Protein 3H74 (pdb70)

Structure (mmCIF, N/CA/C/O backbone):
data_3H74
#
_entry.id   3H74
#
_cell.length_a   64.005
_cell.length_b   69.649
_cell.length_c   132.150
_cell.angle_alpha   90.00
_cell.angle_beta   90.00
_cell.angle_gamma   90.00
#
_symmetry.space_group_name_H-M   'C 2 2 21'
#
loop_
_entity.id
_entity.type
_entity.pdbx_description
1 polymer 'Pyridoxal kinase'
2 non-polymer 'SULFATE ION'
3 non-polymer GLYCEROL
4 water water
#
loop_
_atom_site.group_PDB
_atom_site.id
_atom_site.type_symbol
_atom_site.label_atom_id
_atom_site.label_alt_id
_atom_site.label_comp_id
_atom_site.label_asym_id
_atom_site.label_entity_id
_atom_site.label_seq_id
_atom_site.pdbx_PDB_ins_code
_atom_site.Cartn_x
_atom_site.Cartn_y
_atom_site.Cartn_z
_atom_site.occupancy
_atom_site.B_iso_or_equiv
_atom_site.auth_seq_id
_atom_site.auth_comp_id
_atom_site.auth_asym_id
_atom_site.auth_atom_id
_atom_site.pdbx_PDB_model_num
ATOM 1 N N . SER A 1 2 ? 44.642 18.325 27.896 1.00 15.06 0 SER A N 1
ATOM 2 C CA . SER A 1 2 ? 43.690 18.708 26.811 1.00 14.83 0 SER A CA 1
ATOM 3 C C . SER A 1 2 ? 44.246 18.283 25.454 1.00 15.18 0 SER A C 1
ATOM 4 O O . SER A 1 2 ? 45.467 18.233 25.265 1.00 15.76 0 SER A O 1
ATOM 7 N N . LEU A 1 3 ? 43.353 17.973 24.516 1.00 14.48 1 LEU A N 1
ATOM 8 C CA . LEU A 1 3 ? 43.758 17.519 23.182 1.00 14.36 1 LEU A CA 1
ATOM 9 C C . LEU A 1 3 ? 43.863 18.664 22.178 1.00 13.73 1 LEU A C 1
ATOM 10 O O . LEU A 1 3 ? 44.520 18.552 21.140 1.00 14.30 1 LEU A O 1
ATOM 15 N N . SER A 1 4 ? 43.215 19.774 22.504 1.00 12.51 2 SER A N 1
ATOM 16 C CA . SER A 1 4 ? 43.247 20.977 21.694 1.00 11.45 2 SER A CA 1
ATOM 17 C C . SER A 1 4 ? 42.584 22.092 22.480 1.00 10.51 2 SER A C 1
ATOM 18 O O . SER A 1 4 ? 41.925 21.847 23.500 1.00 9.34 2 SER A O 1
ATOM 21 N N . THR A 1 5 ? 42.749 23.305 21.975 1.00 10.25 3 THR A N 1
ATOM 22 C CA . THR A 1 5 ? 42.198 24.492 22.587 1.00 10.65 3 THR A CA 1
ATOM 23 C C . THR A 1 5 ? 41.044 25.001 21.738 1.00 10.79 3 THR A C 1
ATOM 24 O O . THR A 1 5 ? 41.193 25.237 20.532 1.00 11.17 3 THR A O 1
ATOM 36 N N . LEU A 1 7 ? 38.179 28.073 21.547 1.00 8.18 5 LEU A N 1
ATOM 37 C CA . LEU A 1 7 ? 37.574 29.316 21.972 1.00 7.83 5 LEU A CA 1
ATOM 38 C C . LEU A 1 7 ? 36.062 29.158 21.895 1.00 6.92 5 LEU A C 1
ATOM 39 O O . LEU A 1 7 ? 35.528 28.723 20.872 1.00 7.06 5 LEU A O 1
ATOM 44 N N . VAL A 1 8 ? 35.377 29.510 22.975 1.00 6.14 6 VAL A N 1
ATOM 45 C CA . VAL A 1 8 ? 33.913 29.566 22.969 1.00 5.71 6 VAL A CA 1
ATOM 46 C C . VAL A 1 8 ? 33.516 30.969 23.374 1.00 5.30 6 VAL A C 1
ATOM 47 O O . VAL A 1 8 ? 33.780 31.371 24.518 1.00 5.62 6 VAL A O 1
ATOM 51 N N . ALA A 1 9 ? 32.908 31.712 22.449 1.00 5.22 7 ALA A N 1
ATOM 52 C CA . ALA A 1 9 ? 32.486 33.079 22.726 1.00 5.33 7 ALA A CA 1
ATOM 53 C C . ALA A 1 9 ? 30.972 33.150 22.633 1.00 5.20 7 ALA A C 1
ATOM 54 O O . ALA A 1 9 ? 30.404 32.983 21.548 1.00 5.42 7 ALA A O 1
ATOM 56 N N . GLU A 1 10 ? 30.330 33.356 23.784 1.00 5.03 8 GLU A N 1
ATOM 57 C CA . GLU A 1 10 ? 28.882 33.512 23.866 1.00 5.24 8 GLU A CA 1
ATOM 58 C C . GLU A 1 10 ? 28.546 34.103 25.218 1.00 4.97 8 GLU A C 1
ATOM 59 O O . GLU A 1 10 ? 29.435 34.380 26.014 1.00 4.95 8 GLU A O 1
ATOM 65 N N . ASP A 1 11 ? 27.264 34.310 25.483 1.00 5.08 9 ASP A N 1
ATOM 66 C CA . ASP A 1 11 ? 26.877 34.942 26.739 1.00 5.98 9 ASP A CA 1
ATOM 67 C C . ASP A 1 11 ? 27.120 34.025 27.927 1.00 5.84 9 ASP A C 1
ATOM 68 O O . ASP A 1 11 ? 27.080 32.796 27.795 1.00 6.02 9 ASP A O 1
ATOM 73 N N . LEU A 1 12 ? 27.374 34.630 29.079 1.00 5.44 10 LEU A N 1
ATOM 74 C CA . LEU A 1 12 ? 27.394 33.922 30.350 1.00 5.40 10 LEU A CA 1
ATOM 75 C C . LEU A 1 12 ? 26.336 34.546 31.245 1.00 4.90 10 LEU A C 1
ATOM 76 O O . LEU A 1 12 ? 26.432 35.726 31.602 1.00 5.17 10 LEU A O 1
ATOM 81 N N . SER A 1 13 ? 25.332 33.750 31.611 1.00 5.25 11 SER A N 1
ATOM 82 C CA . SER A 1 13 ? 24.417 34.136 32.681 1.00 6.00 11 SER A CA 1
ATOM 83 C C . SER A 1 13 ? 24.743 33.319 33.916 1.00 5.63 11 SER A C 1
ATOM 84 O O . SER A 1 13 ? 24.873 32.085 33.853 1.00 6.30 11 SER A O 1
ATOM 87 N N . ALA A 1 14 ? 24.892 33.985 35.051 1.00 5.54 12 ALA A N 1
ATOM 88 C CA . ALA A 1 14 ? 25.307 33.295 36.257 1.00 5.44 12 ALA A CA 1
ATOM 89 C C . ALA A 1 14 ? 24.301 32.212 36.628 1.00 5.39 12 ALA A C 1
ATOM 90 O O . ALA A 1 14 ? 24.672 31.066 36.894 1.00 5.30 12 ALA A O 1
ATOM 92 N N . VAL A 1 15 ? 23.032 32.599 36.635 1.00 5.35 13 VAL A N 1
ATOM 93 C CA . VAL A 1 15 ? 21.923 31.685 36.865 1.00 5.45 13 VAL A CA 1
ATOM 94 C C . VAL A 1 15 ? 21.236 31.368 35.545 1.00 5.57 13 VAL A C 1
ATOM 95 O O . VAL A 1 15 ? 20.955 32.257 34.737 1.00 5.96 13 VAL A O 1
ATOM 99 N N . GLY A 1 16 ? 20.962 30.088 35.324 1.00 6.38 14 GLY A N 1
ATOM 100 C CA . GLY A 1 16 ? 20.101 29.698 34.226 1.00 7.31 14 GLY A CA 1
ATOM 101 C C . GLY A 1 16 ? 20.486 28.429 33.500 1.00 7.46 14 GLY A C 1
ATOM 102 O O . GLY A 1 16 ? 19.652 27.866 32.797 1.00 7.42 14 GLY A O 1
ATOM 103 N N . GLY A 1 17 ? 21.740 28.006 33.640 1.00 7.37 15 GLY A N 1
ATOM 104 C CA . GLY A 1 17 ? 22.224 26.769 33.004 1.00 8.09 15 GLY A CA 1
ATOM 105 C C . GLY A 1 17 ? 22.118 26.689 31.489 1.00 8.33 15 GLY A C 1
ATOM 106 O O . GLY A 1 17 ? 21.716 25.663 30.927 1.00 9.51 15 GLY A O 1
ATOM 107 N N . ILE A 1 18 ? 22.462 27.773 30.817 1.00 7.50 16 ILE A N 1
ATOM 108 C CA . ILE A 1 18 ? 22.494 27.786 29.360 1.00 7.80 16 ILE A CA 1
ATOM 109 C C . ILE A 1 18 ? 23.854 28.301 28.889 1.00 6.60 16 ILE A C 1
ATOM 110 O O . ILE A 1 18 ? 24.762 28.493 29.698 1.00 6.02 16 ILE A O 1
ATOM 115 N N . SER A 1 19 ? 23.985 28.466 27.579 1.00 6.10 17 SER A N 1
ATOM 116 C CA . SER A 1 19 ? 25.128 29.142 26.949 1.00 6.00 17 SER A CA 1
ATOM 117 C C . SER A 1 19 ? 26.484 28.734 27.550 1.00 5.75 17 SER A C 1
ATOM 118 O O . SER A 1 19 ? 26.788 27.544 27.620 1.00 5.19 17 SER A O 1
ATOM 121 N N . LEU A 1 20 ? 27.305 29.687 27.990 1.00 5.98 18 LEU A N 1
ATOM 122 C CA . LEU A 1 20 ? 28.656 29.352 28.416 1.00 6.86 18 LEU A CA 1
ATOM 123 C C . LEU A 1 20 ? 28.682 28.413 29.613 1.00 6.65 18 LEU A C 1
ATOM 124 O O . LEU A 1 20 ? 29.560 27.559 29.723 1.00 6.77 18 LEU A O 1
ATOM 129 N N . SER A 1 21 ? 27.705 28.557 30.515 1.00 6.77 19 SER A N 1
ATOM 130 C CA . SER A 1 21 ? 27.624 27.677 31.687 1.00 7.90 19 SER A CA 1
ATOM 131 C C . SER A 1 21 ? 27.410 26.207 31.319 1.00 7.72 19 SER A C 1
ATOM 132 O O . SER A 1 21 ? 27.772 25.316 32.092 1.00 8.37 19 SER A O 1
ATOM 135 N N A SER A 1 22 ? 26.812 25.945 30.163 0.50 7.47 20 SER A N 1
ATOM 136 N N B SER A 1 22 ? 26.806 25.975 30.154 0.50 7.42 20 SER A N 1
ATOM 137 C CA A SER A 1 22 ? 26.660 24.564 29.715 0.50 7.79 20 SER A CA 1
ATOM 138 C CA B SER A 1 22 ? 26.587 24.631 29.623 0.50 7.70 20 SER A CA 1
ATOM 139 C C A SER A 1 22 ? 27.746 24.155 28.721 0.50 7.54 20 SER A C 1
ATOM 140 C C B SER A 1 22 ? 27.743 24.186 28.748 0.50 7.45 20 SER A C 1
ATOM 141 O O A SER A 1 22 ? 28.166 23.000 28.711 0.50 7.61 20 SER A O 1
ATOM 142 O O B SER A 1 22 ? 28.192 23.043 28.832 0.50 7.52 20 SER A O 1
ATOM 147 N N . ALA A 1 23 ? 28.227 25.095 27.905 1.00 7.03 21 ALA A N 1
ATOM 148 C CA . ALA A 1 23 ? 29.304 24.783 26.973 1.00 7.20 21 ALA A CA 1
ATOM 149 C C . ALA A 1 23 ? 30.596 24.412 27.698 1.00 7.40 21 ALA A C 1
ATOM 150 O O . ALA A 1 23 ? 31.312 23.511 27.258 1.00 7.61 21 ALA A O 1
ATOM 152 N N . LEU A 1 24 ? 30.899 25.095 28.800 1.00 7.36 22 LEU A N 1
ATOM 153 C CA . LEU A 1 24 ? 32.125 24.815 29.542 1.00 8.16 22 LEU A CA 1
ATOM 154 C C . LEU A 1 24 ? 32.213 23.366 30.021 1.00 7.60 22 LEU A C 1
ATOM 155 O O . LEU A 1 24 ? 33.198 22.683 29.723 1.00 7.68 22 LEU A O 1
ATOM 160 N N . PRO A 1 25 ? 31.216 22.890 30.790 1.00 7.43 23 PRO A N 1
ATOM 161 C CA . PRO A 1 25 ? 31.254 21.484 31.199 1.00 7.31 23 PRO A CA 1
ATOM 162 C C . PRO A 1 25 ? 31.303 20.501 30.022 1.00 6.63 23 PRO A C 1
ATOM 163 O O . PRO A 1 25 ? 32.090 19.553 30.047 1.00 6.69 23 PRO A O 1
ATOM 167 N N . VAL A 1 26 ? 30.492 20.726 28.994 1.00 5.93 24 VAL A N 1
ATOM 168 C CA . VAL A 1 26 ? 30.427 19.805 27.873 1.00 6.62 24 VAL A CA 1
ATOM 169 C C . VAL A 1 26 ? 31.771 19.701 27.144 1.00 5.85 24 VAL A C 1
ATOM 170 O O . VAL A 1 26 ? 32.287 18.604 26.915 1.00 5.67 24 VAL A O 1
ATOM 174 N N . LEU A 1 27 ? 32.353 20.841 26.792 1.00 5.30 25 LEU A N 1
ATOM 175 C CA . LEU A 1 27 ? 33.581 20.830 26.016 1.00 5.91 25 LEU A CA 1
ATOM 176 C C . LEU A 1 27 ? 34.791 20.425 26.855 1.00 5.64 25 LEU A C 1
ATOM 177 O O . LEU A 1 27 ? 35.703 19.774 26.358 1.00 5.94 25 LEU A O 1
ATOM 182 N N . THR A 1 28 ? 34.783 20.768 28.133 1.00 5.71 26 THR A N 1
ATOM 183 C CA . THR A 1 28 ? 35.811 20.263 29.043 1.00 6.62 26 THR A CA 1
ATOM 184 C C . THR A 1 28 ? 35.749 18.733 29.093 1.00 6.35 26 THR A C 1
ATOM 185 O O . THR A 1 28 ? 36.780 18.063 28.977 1.00 7.28 26 THR A O 1
ATOM 189 N N . ALA A 1 29 ? 34.549 18.173 29.224 1.00 6.64 27 ALA A N 1
ATOM 190 C CA . ALA A 1 29 ? 34.407 16.718 29.263 1.00 6.98 27 ALA A CA 1
ATOM 191 C C . ALA A 1 29 ? 34.893 16.082 27.970 1.00 7.43 27 ALA A C 1
ATOM 192 O O . ALA A 1 29 ? 35.402 14.963 27.975 1.00 7.17 27 ALA A O 1
ATOM 202 N N . GLN A 1 31 ? 37.437 16.987 26.364 1.00 12.04 29 GLN A N 1
ATOM 203 C CA . GLN A 1 31 ? 38.904 17.031 26.344 1.00 13.28 29 GLN A CA 1
ATOM 204 C C . GLN A 1 31 ? 39.435 18.304 25.605 1.00 12.47 29 GLN A C 1
ATOM 205 O O . GLN A 1 31 ? 40.496 18.315 25.089 1.00 13.03 29 GLN A O 1
ATOM 211 N N . TYR A 1 32 ? 38.731 19.385 25.685 1.00 10.77 30 TYR A N 1
ATOM 212 C CA . TYR A 1 32 ? 39.208 20.670 25.245 1.00 10.61 30 TYR A CA 1
ATOM 213 C C . TYR A 1 32 ? 39.722 21.534 26.379 1.00 10.67 30 TYR A C 1
ATOM 214 O O . TYR A 1 32 ? 39.164 21.537 27.417 1.00 11.50 30 TYR A O 1
ATOM 223 N N . ASP A 1 33 ? 40.795 22.261 26.115 1.00 9.95 31 ASP A N 1
ATOM 224 C CA . ASP A 1 33 ? 41.192 23.439 26.893 1.00 10.40 31 ASP A CA 1
ATOM 225 C C . ASP A 1 33 ? 40.292 24.560 26.400 1.00 9.93 31 ASP A C 1
ATOM 226 O O . ASP A 1 33 ? 40.502 25.087 25.311 1.00 10.22 31 ASP A O 1
ATOM 231 N N . VAL A 1 34 ? 39.276 24.903 27.187 1.00 8.93 32 VAL A N 1
ATOM 232 C CA . VAL A 1 34 ? 38.273 25.860 26.740 1.00 8.47 32 VAL A CA 1
ATOM 233 C C . VAL A 1 34 ? 38.701 27.287 27.101 1.00 8.03 32 VAL A C 1
ATOM 234 O O . VAL A 1 34 ? 39.002 27.577 28.268 1.00 8.91 32 VAL A O 1
ATOM 238 N N . ALA A 1 35 ? 38.756 28.166 26.109 1.00 7.36 33 ALA A N 1
ATOM 239 C CA . ALA A 1 35 ? 38.882 29.595 26.365 1.00 7.53 33 ALA A CA 1
ATOM 240 C C . ALA A 1 35 ? 37.440 30.104 26.403 1.00 7.05 33 ALA A C 1
ATOM 241 O O . ALA A 1 35 ? 36.774 30.196 25.368 1.00 7.30 33 ALA A O 1
ATOM 243 N N . ALA A 1 36 ? 36.956 30.377 27.610 1.00 6.25 34 ALA A N 1
ATOM 244 C CA . ALA A 1 36 ? 35.542 30.679 27.835 1.00 6.04 34 ALA A CA 1
ATOM 245 C C . ALA A 1 36 ? 35.347 32.189 27.874 1.00 5.59 34 ALA A C 1
ATOM 246 O O . ALA A 1 36 ? 35.596 32.826 28.899 1.00 5.60 34 ALA A O 1
ATOM 248 N N . LEU A 1 37 ? 34.912 32.747 26.751 1.00 5.01 35 LEU A N 1
ATOM 249 C CA . LEU A 1 37 ? 34.847 34.193 26.585 1.00 5.44 35 LEU A CA 1
ATOM 250 C C . LEU A 1 37 ? 33.411 34.723 26.587 1.00 4.96 35 LEU A C 1
ATOM 251 O O . LEU A 1 37 ? 32.694 34.585 25.593 1.00 4.93 35 LEU A O 1
ATOM 256 N N . PRO A 1 38 ? 32.979 35.352 27.693 1.00 4.55 36 PRO A N 1
ATOM 257 C CA . PRO A 1 38 ? 31.652 35.965 27.671 1.00 4.79 36 PRO A CA 1
ATOM 258 C C . PRO A 1 38 ? 31.564 37.117 26.673 1.00 4.86 36 PRO A C 1
ATOM 259 O O . PRO A 1 38 ? 32.434 37.989 26.655 1.00 5.65 36 PRO A O 1
ATOM 263 N N . THR A 1 39 ? 30.510 37.116 25.864 1.00 4.43 37 THR A N 1
ATOM 264 C CA . THR A 1 39 ? 30.209 38.243 24.987 1.00 5.01 37 THR A CA 1
ATOM 265 C C . THR A 1 39 ? 29.292 39.236 25.703 1.00 5.24 37 THR A C 1
ATOM 266 O O . THR A 1 39 ? 29.178 40.393 25.291 1.00 5.84 37 THR A O 1
ATOM 270 N N . SER A 1 40 ? 28.648 38.750 26.765 1.00 5.32 38 SER A N 1
ATOM 271 C CA . SER A 1 40 ? 27.728 39.498 27.615 1.00 5.82 38 SER A CA 1
ATOM 272 C C . SER A 1 40 ? 27.750 38.750 28.945 1.00 5.43 38 SER A C 1
ATOM 273 O O . SER A 1 40 ? 27.919 37.526 28.953 1.00 5.66 38 SER A O 1
ATOM 276 N N . LEU A 1 41 ? 27.601 39.470 30.058 1.00 5.28 39 LEU A N 1
ATOM 277 C CA . LEU A 1 41 ? 27.597 38.853 31.380 1.00 5.18 39 LEU A CA 1
ATOM 278 C C . LEU A 1 41 ? 26.313 39.277 32.090 1.00 4.75 39 LEU A C 1
ATOM 279 O O . LEU A 1 41 ? 26.057 40.479 32.250 1.00 5.39 39 LEU A O 1
ATOM 284 N N . LEU A 1 42 ? 25.506 38.305 32.508 1.00 4.46 40 LEU A N 1
ATOM 285 C CA . LEU A 1 42 ? 24.154 38.570 33.032 1.00 4.39 40 LEU A CA 1
ATOM 286 C C . LEU A 1 42 ? 23.955 37.902 34.371 1.00 4.41 40 LEU A C 1
ATOM 287 O O . LEU A 1 42 ? 24.480 36.808 34.612 1.00 4.88 40 LEU A O 1
ATOM 292 N N . SER A 1 43 ? 23.141 38.519 35.225 1.00 4.89 41 SER A N 1
ATOM 293 C CA . SER A 1 43 ? 22.783 37.909 36.510 1.00 5.03 41 SER A CA 1
ATOM 294 C C . SER A 1 43 ? 21.999 36.596 36.317 1.00 5.02 41 SER A C 1
ATOM 295 O O . SER A 1 43 ? 22.172 35.631 37.086 1.00 4.89 41 SER A O 1
ATOM 298 N N . THR A 1 44 ? 21.112 36.592 35.321 1.00 4.99 42 THR A N 1
ATOM 299 C CA . THR A 1 44 ? 20.307 35.423 34.946 1.00 5.40 42 THR A CA 1
ATOM 300 C C . THR A 1 44 ? 20.100 35.508 33.439 1.00 5.11 42 THR A C 1
ATOM 301 O O . THR A 1 44 ? 20.314 36.566 32.838 1.00 5.27 42 THR A O 1
ATOM 305 N N . HIS A 1 45 ? 19.629 34.427 32.814 1.00 5.38 43 HIS A N 1
ATOM 306 C CA . HIS A 1 45 ? 19.219 34.573 31.428 1.00 5.83 43 HIS A CA 1
ATOM 307 C C . HIS A 1 45 ? 17.947 35.419 31.332 1.00 6.54 43 HIS A C 1
ATOM 308 O O . HIS A 1 45 ? 17.346 35.805 32.345 1.00 6.27 43 HIS A O 1
ATOM 315 N N . THR A 1 46 ? 17.574 35.730 30.097 1.00 7.70 44 THR A N 1
ATOM 316 C CA . THR A 1 46 ? 16.530 36.714 29.834 1.00 9.48 44 THR A CA 1
ATOM 317 C C . THR A 1 46 ? 15.116 36.130 29.726 1.00 10.10 44 THR A C 1
ATOM 318 O O . THR A 1 46 ? 14.188 36.838 29.323 1.00 11.32 44 THR A O 1
ATOM 322 N N . SER A 1 47 ? 14.934 34.866 30.104 1.00 10.04 45 SER A N 1
ATOM 323 C CA . SER A 1 47 ? 13.634 34.217 29.945 1.00 11.00 45 SER A CA 1
ATOM 324 C C . SER A 1 47 ? 13.025 33.755 31.276 1.00 10.45 45 SER A C 1
ATOM 325 O O . SER A 1 47 ? 13.160 32.596 31.660 1.00 10.95 45 SER A O 1
ATOM 328 N N . GLY A 1 48 ? 12.361 34.665 31.990 1.00 9.84 46 GLY A N 1
ATOM 329 C CA . GLY A 1 48 ? 11.545 34.257 33.140 1.00 9.18 46 GLY A CA 1
ATOM 330 C C . GLY A 1 48 ? 11.951 34.722 34.527 1.00 8.49 46 GLY A C 1
ATOM 331 O O . GLY A 1 48 ? 11.276 34.415 35.510 1.00 8.77 46 GLY A O 1
ATOM 332 N N . TYR A 1 49 ? 13.067 35.440 34.627 1.00 7.93 47 TYR A N 1
ATOM 333 C CA . TYR A 1 49 ? 13.544 35.928 35.921 1.00 7.96 47 TYR A CA 1
ATOM 334 C C . TYR A 1 49 ? 13.310 37.431 36.101 1.00 8.21 47 TYR A C 1
ATOM 335 O O . TYR A 1 49 ? 13.762 38.004 37.094 1.00 8.69 47 TYR A O 1
ATOM 344 N N . GLY A 1 50 ? 12.617 38.054 35.150 1.00 8.24 48 GLY A N 1
ATOM 345 C CA . GLY A 1 50 ? 12.548 39.517 35.094 1.00 8.00 48 GLY A CA 1
ATOM 346 C C . GLY A 1 50 ? 13.852 40.081 34.543 1.00 7.94 48 GLY A C 1
ATOM 347 O O . GLY A 1 50 ? 14.790 39.337 34.212 1.00 8.95 48 GLY A O 1
ATOM 348 N N . THR A 1 51 ? 13.923 41.402 34.457 1.00 7.21 49 THR A N 1
ATOM 349 C CA . THR A 1 51 ? 15.029 42.103 33.823 1.00 7.19 49 THR A CA 1
ATOM 350 C C . THR A 1 51 ? 16.355 41.809 34.522 1.00 6.55 49 THR A C 1
ATOM 351 O O . THR A 1 51 ? 16.514 42.126 35.694 1.00 6.35 49 THR A O 1
ATOM 355 N N . PRO A 1 52 ? 17.304 41.170 33.813 1.00 6.72 50 PRO A N 1
ATOM 356 C CA . PRO A 1 52 ? 18.584 40.891 34.452 1.00 6.83 50 PRO A CA 1
ATOM 357 C C . PRO A 1 52 ? 19.522 42.086 34.534 1.00 6.40 50 PRO A C 1
ATOM 358 O O . PRO A 1 52 ? 19.357 43.082 33.818 1.00 6.74 50 PRO A O 1
ATOM 362 N N . ALA A 1 53 ? 20.509 41.960 35.419 1.00 6.00 51 ALA A N 1
ATOM 363 C CA . ALA A 1 53 ? 21.595 42.927 35.549 1.00 6.41 51 ALA A CA 1
ATOM 364 C C . ALA A 1 53 ? 22.714 42.484 34.610 1.00 6.49 51 ALA A C 1
ATOM 365 O O . ALA A 1 53 ? 23.241 41.373 34.747 1.00 6.16 51 ALA A O 1
ATOM 367 N N . VAL A 1 54 ? 23.080 43.331 33.657 1.00 6.35 52 VAL A N 1
ATOM 368 C CA . VAL A 1 54 ? 23.938 42.929 32.552 1.00 7.27 52 VAL A CA 1
ATOM 369 C C . VAL A 1 54 ? 25.128 43.864 32.425 1.00 7.53 52 VAL A C 1
ATOM 370 O O . VAL A 1 54 ? 24.963 45.091 32.449 1.00 8.87 52 VAL A O 1
ATOM 374 N N . VAL A 1 55 ? 26.322 43.293 32.281 1.00 6.97 53 VAL A N 1
ATOM 375 C CA . VAL A 1 55 ? 27.524 44.071 31.992 1.00 7.07 53 VAL A CA 1
ATOM 376 C C . VAL A 1 55 ? 27.689 44.164 30.482 1.00 7.45 53 VAL A C 1
ATOM 377 O O . VAL A 1 55 ? 27.671 43.147 29.778 1.00 6.94 53 VAL A O 1
ATOM 381 N N . ASP A 1 56 ? 27.841 45.394 29.993 1.00 8.24 54 ASP A N 1
ATOM 382 C CA . ASP A 1 56 ? 28.156 45.656 28.604 1.00 8.85 54 ASP A CA 1
ATOM 383 C C . ASP A 1 56 ? 29.649 45.396 28.398 1.00 8.15 54 ASP A C 1
ATOM 384 O O . ASP A 1 56 ? 30.486 46.071 28.986 1.00 8.43 54 ASP A O 1
ATOM 389 N N . LEU A 1 57 ? 29.971 44.397 27.581 1.00 7.39 55 LEU A N 1
ATOM 390 C CA . LEU A 1 57 ? 31.363 44.000 27.348 1.00 7.80 55 LEU A CA 1
ATOM 391 C C . LEU A 1 57 ? 31.896 44.501 26.002 1.00 8.31 55 LEU A C 1
ATOM 392 O O . LEU A 1 57 ? 32.946 44.056 25.530 1.00 7.97 55 LEU A O 1
ATOM 397 N N A SER A 1 58 ? 31.177 45.431 25.382 0.50 9.13 56 SER A N 1
ATOM 398 N N B SER A 1 58 ? 31.156 45.444 25.414 0.50 9.03 56 SER A N 1
ATOM 399 C CA A SER A 1 58 ? 31.588 45.944 24.070 0.50 9.76 56 SER A CA 1
ATOM 400 C CA B SER A 1 58 ? 31.508 46.072 24.132 0.50 9.66 56 SER A CA 1
ATOM 401 C C A SER A 1 58 ? 32.981 46.582 24.072 0.50 9.99 56 SER A C 1
ATOM 402 C C B SER A 1 58 ? 32.942 46.582 24.091 0.50 9.89 56 SER A C 1
ATOM 403 O O A SER A 1 58 ? 33.686 46.510 23.066 0.50 10.62 56 SER A O 1
ATOM 404 O O B SER A 1 58 ? 33.631 46.416 23.085 0.50 10.45 56 SER A O 1
ATOM 409 N N . THR A 1 59 ? 33.372 47.199 25.187 1.00 9.83 57 THR A N 1
ATOM 410 C CA . THR A 1 59 ? 34.707 47.805 25.282 1.00 10.89 57 THR A CA 1
ATOM 411 C C . THR A 1 59 ? 35.749 46.847 25.850 1.00 10.01 57 THR A C 1
ATOM 412 O O . THR A 1 59 ? 36.940 47.143 25.805 1.00 10.61 57 THR A O 1
ATOM 416 N N . TRP A 1 60 ? 35.301 45.704 26.379 1.00 8.78 58 TRP A N 1
ATOM 417 C CA . TRP A 1 60 ? 36.211 44.707 26.943 1.00 7.97 58 TRP A CA 1
ATOM 418 C C . TRP A 1 60 ? 36.746 43.735 25.888 1.00 7.17 58 TRP A C 1
ATOM 419 O O . TRP A 1 60 ? 37.949 43.484 25.859 1.00 6.67 58 TRP A O 1
ATOM 430 N N . LEU A 1 61 ? 35.883 43.176 25.031 1.00 7.69 59 LEU A N 1
ATOM 431 C CA . LEU A 1 61 ? 36.362 42.207 24.036 1.00 8.24 59 LEU A CA 1
ATOM 432 C C . LEU A 1 61 ? 37.536 42.711 23.185 1.00 7.71 59 LEU A C 1
ATOM 433 O O . LEU A 1 61 ? 38.474 41.957 22.947 1.00 7.49 59 LEU A O 1
ATOM 438 N N . PRO A 1 62 ? 37.493 43.983 22.721 1.00 7.84 60 PRO A N 1
ATOM 439 C CA . PRO A 1 62 ? 38.668 44.451 21.975 1.00 7.76 60 PRO A CA 1
ATOM 440 C C . PRO A 1 62 ? 39.967 44.365 22.781 1.00 7.10 60 PRO A C 1
ATOM 441 O O . PRO A 1 62 ? 41.018 44.045 22.227 1.00 6.96 60 PRO A O 1
ATOM 445 N N . GLN A 1 63 ? 39.884 44.638 24.078 1.00 6.79 61 GLN A N 1
ATOM 446 C CA . GLN A 1 63 ? 41.047 44.532 24.953 1.00 6.50 61 GLN A CA 1
ATOM 447 C C . GLN A 1 63 ? 41.495 43.091 25.151 1.00 6.05 61 GLN A C 1
ATOM 448 O O . GLN A 1 63 ? 42.685 42.804 25.235 1.00 5.83 61 GLN A O 1
ATOM 454 N N . VAL A 1 64 ? 40.524 42.185 25.265 1.00 5.29 62 VAL A N 1
ATOM 455 C CA . VAL A 1 64 ? 40.820 40.752 25.345 1.00 5.23 62 VAL A CA 1
ATOM 456 C C . VAL A 1 64 ? 41.577 40.301 24.098 1.00 5.58 62 VAL A C 1
ATOM 457 O O . VAL A 1 64 ? 42.639 39.701 24.201 1.00 5.73 62 VAL A O 1
ATOM 461 N N . PHE A 1 65 ? 41.043 40.618 22.924 1.00 6.31 63 PHE A N 1
ATOM 462 C CA . PHE A 1 65 ? 41.678 40.199 21.686 1.00 6.64 63 PHE A CA 1
ATOM 463 C C . PHE A 1 65 ? 43.061 40.824 21.526 1.00 6.45 63 PHE A C 1
ATOM 464 O O . PHE A 1 65 ? 43.995 40.156 21.081 1.00 6.79 63 PHE A O 1
ATOM 472 N N . ALA A 1 66 ? 43.199 42.094 21.916 1.00 6.53 64 ALA A N 1
ATOM 473 C CA . ALA A 1 66 ? 44.509 42.755 21.856 1.00 6.50 64 ALA A CA 1
ATOM 474 C C . ALA A 1 66 ? 45.507 42.058 22.779 1.00 6.55 64 ALA A C 1
ATOM 475 O O . ALA A 1 66 ? 46.667 41.826 22.414 1.00 6.77 64 ALA A O 1
ATOM 477 N N . HIS A 1 67 ? 45.057 41.709 23.985 1.00 6.01 65 HIS A N 1
ATOM 478 C CA . HIS A 1 67 ? 45.920 41.007 24.921 1.00 6.23 65 HIS A CA 1
ATOM 479 C C . HIS A 1 67 ? 46.338 39.631 24.391 1.00 6.23 65 HIS A C 1
ATOM 480 O O . HIS A 1 67 ? 47.523 39.282 24.395 1.00 6.23 65 HIS A O 1
ATOM 487 N N . TRP A 1 68 ? 45.364 38.837 23.952 1.00 5.97 66 TRP A N 1
ATOM 488 C CA . TRP A 1 68 ? 45.683 37.521 23.416 1.00 6.57 66 TRP A CA 1
ATOM 489 C C . TRP A 1 68 ? 46.664 37.611 22.244 1.00 7.14 66 TRP A C 1
ATOM 490 O O . TRP A 1 68 ? 47.558 36.780 22.126 1.00 7.84 66 TRP A O 1
ATOM 501 N N . THR A 1 69 ? 46.498 38.624 21.396 1.00 7.61 67 THR A N 1
ATOM 502 C CA . THR A 1 69 ? 47.423 38.861 20.285 1.00 8.53 67 THR A CA 1
ATOM 503 C C . THR A 1 69 ? 48.842 39.135 20.798 1.00 8.56 67 THR A C 1
ATOM 504 O O . THR A 1 69 ? 49.799 38.483 20.367 1.00 8.85 67 THR A O 1
ATOM 508 N N . ARG A 1 70 ? 48.971 40.056 21.750 1.00 8.29 68 ARG A N 1
ATOM 509 C CA . ARG A 1 70 ? 50.297 40.393 22.295 1.00 9.43 68 ARG A CA 1
ATOM 510 C C . ARG A 1 70 ? 50.935 39.191 22.991 1.00 9.19 68 ARG A C 1
ATOM 511 O O . ARG A 1 70 ? 52.152 39.019 22.960 1.00 9.99 68 ARG A O 1
ATOM 519 N N . ALA A 1 71 ? 50.106 38.366 23.630 1.00 8.96 69 ALA A N 1
ATOM 520 C CA . ALA A 1 71 ? 50.579 37.189 24.359 1.00 9.67 69 ALA A CA 1
ATOM 521 C C . ALA A 1 71 ? 50.860 36.002 23.431 1.00 10.33 69 ALA A C 1
ATOM 522 O O . ALA A 1 71 ? 51.320 34.947 23.885 1.00 10.98 69 ALA A O 1
ATOM 524 N N . GLN A 1 72 ? 50.578 36.180 22.142 1.00 11.16 70 GLN A N 1
ATOM 525 C CA . GLN A 1 72 ? 50.859 35.166 21.112 1.00 13.32 70 GLN A CA 1
ATOM 526 C C . GLN A 1 72 ? 50.068 33.877 21.313 1.00 13.06 70 GLN A C 1
ATOM 527 O O . GLN A 1 72 ? 50.566 32.773 21.065 1.00 13.11 70 GLN A O 1
ATOM 533 N N . LEU A 1 73 ? 48.821 34.021 21.748 1.00 13.02 71 LEU A N 1
ATOM 534 C CA . LEU A 1 73 ? 47.964 32.861 21.939 1.00 13.86 71 LEU A CA 1
ATOM 535 C C . LEU A 1 73 ? 47.408 32.355 20.615 1.00 14.68 71 LEU A C 1
ATOM 536 O O . LEU A 1 73 ? 47.072 33.136 19.722 1.00 15.79 71 LEU A O 1
ATOM 541 N N . HIS A 1 74 ? 47.335 31.036 20.503 1.00 15.60 72 HIS A N 1
ATOM 542 C CA . HIS A 1 74 ? 46.800 30.383 19.320 1.00 16.68 72 HIS A CA 1
ATOM 543 C C . HIS A 1 74 ? 45.679 29.445 19.747 1.00 16.29 72 HIS A C 1
ATOM 544 O O . HIS A 1 74 ? 45.745 28.801 20.802 1.00 17.74 72 HIS A O 1
ATOM 551 N N . PHE A 1 75 ? 44.624 29.418 18.945 1.00 15.44 73 PHE A N 1
ATOM 552 C CA . PHE A 1 75 ? 43.492 28.541 19.184 1.00 14.51 73 PHE A CA 1
ATOM 553 C C . PHE A 1 75 ? 43.373 27.553 18.048 1.00 13.99 73 PHE A C 1
ATOM 554 O O . PHE A 1 75 ? 43.658 27.884 16.911 1.00 13.80 73 PHE A O 1
ATOM 562 N N . ASP A 1 76 ? 42.975 26.327 18.364 1.00 13.09 74 ASP A N 1
ATOM 563 C CA . ASP A 1 76 ? 42.775 25.322 17.327 1.00 12.78 74 ASP A CA 1
ATOM 564 C C . ASP A 1 76 ? 41.393 25.443 16.697 1.00 12.35 74 ASP A C 1
ATOM 565 O O . ASP A 1 76 ? 41.244 25.393 15.473 1.00 12.71 74 ASP A O 1
ATOM 570 N N . GLN A 1 77 ? 40.386 25.624 17.546 1.00 11.37 75 GLN A N 1
ATOM 571 C CA . GLN A 1 77 ? 39.004 25.672 17.113 1.00 9.73 75 GLN A CA 1
ATOM 572 C C . GLN A 1 77 ? 38.284 26.841 17.771 1.00 8.36 75 GLN A C 1
ATOM 573 O O . GLN A 1 77 ? 38.740 27.359 18.798 1.00 8.04 75 GLN A O 1
ATOM 579 N N . ALA A 1 78 ? 37.148 27.235 17.200 1.00 6.99 76 ALA A N 1
ATOM 580 C CA . ALA A 1 78 ? 36.303 28.255 17.807 1.00 6.83 76 ALA A CA 1
ATOM 581 C C . ALA A 1 78 ? 34.842 27.952 17.565 1.00 6.20 76 ALA A C 1
ATOM 582 O O . ALA A 1 78 ? 34.463 27.480 16.482 1.00 5.77 76 ALA A O 1
ATOM 584 N N . LEU A 1 79 ? 34.046 28.228 18.598 1.00 5.98 77 LEU A N 1
ATOM 585 C CA . LEU A 1 79 ? 32.598 28.183 18.536 1.00 5.63 77 LEU A CA 1
ATOM 586 C C . LEU A 1 79 ? 32.088 29.547 18.961 1.00 5.18 77 LEU A C 1
ATOM 587 O O . LEU A 1 79 ? 32.434 30.038 20.043 1.00 5.26 77 LEU A O 1
ATOM 592 N N . ILE A 1 80 ? 31.267 30.158 18.117 1.00 5.41 78 ILE A N 1
ATOM 593 C CA . ILE A 1 80 ? 30.680 31.458 18.439 1.00 5.75 78 ILE A CA 1
ATOM 594 C C . ILE A 1 80 ? 29.179 31.288 18.565 1.00 5.82 78 ILE A C 1
ATOM 595 O O . ILE A 1 80 ? 28.528 30.823 17.617 1.00 6.16 78 ILE A O 1
ATOM 600 N N . GLY A 1 81 ? 28.642 31.630 19.731 1.00 5.31 79 GLY A N 1
ATOM 601 C CA . GLY A 1 81 ? 27.200 31.644 19.953 1.00 5.95 79 GLY A CA 1
ATOM 602 C C . GLY A 1 81 ? 26.693 33.073 19.978 1.00 5.97 79 GLY A C 1
ATOM 603 O O . GLY A 1 81 ? 27.176 33.919 19.234 1.00 6.24 79 GLY A O 1
ATOM 604 N N . TYR A 1 82 ? 25.710 33.339 20.833 1.00 6.31 80 TYR A N 1
ATOM 605 C CA . TYR A 1 82 ? 25.135 34.679 20.958 1.00 6.76 80 TYR A CA 1
ATOM 606 C C . TYR A 1 82 ? 26.222 35.739 21.132 1.00 6.20 80 TYR A C 1
ATOM 607 O O . TYR A 1 82 ? 27.070 35.621 22.020 1.00 6.13 80 TYR A O 1
ATOM 616 N N . VAL A 1 83 ? 26.173 3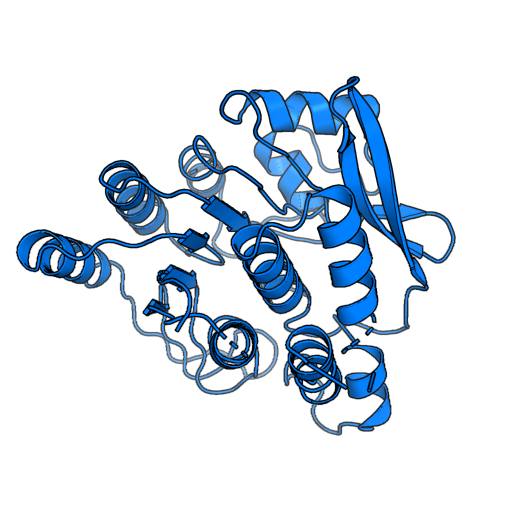6.780 20.305 1.00 6.20 81 VAL A N 1
ATOM 617 C CA . VAL A 1 83 ? 27.133 37.885 20.395 1.00 7.29 81 VAL A CA 1
ATOM 618 C C . VAL A 1 83 ? 26.447 39.113 21.002 1.00 7.52 81 VAL A C 1
ATOM 619 O O . VAL A 1 83 ? 26.783 39.531 22.115 1.00 8.01 81 VAL A O 1
ATOM 623 N N . GLY A 1 84 ? 25.485 39.682 20.280 1.00 7.47 82 GLY A N 1
ATOM 624 C CA . GLY A 1 84 ? 24.589 40.684 20.856 1.00 8.84 82 GLY A CA 1
ATOM 625 C C . GLY A 1 84 ? 24.692 42.101 20.346 1.00 9.57 82 GLY A C 1
ATOM 626 O O . GLY A 1 84 ? 23.787 42.895 20.592 1.00 10.21 82 GLY A O 1
ATOM 627 N N . SER A 1 85 ? 25.775 42.427 19.651 1.00 9.77 83 SER A N 1
ATOM 628 C CA . SER A 1 85 ? 25.908 43.751 19.034 1.00 10.51 83 SER A CA 1
ATOM 629 C C . SER A 1 85 ? 26.724 43.698 17.759 1.00 10.70 83 SER A C 1
ATOM 630 O O . SER A 1 85 ? 27.552 42.798 17.570 1.00 9.90 83 SER A O 1
ATOM 633 N N . VAL A 1 86 ? 26.475 44.667 16.878 1.00 11.22 84 VAL A N 1
ATOM 634 C CA . VAL A 1 86 ? 27.187 44.775 15.614 1.00 11.54 84 VAL A CA 1
ATOM 635 C C . VAL A 1 86 ? 28.686 44.944 15.863 1.00 11.75 84 VAL A C 1
ATOM 636 O O . VAL A 1 86 ? 29.500 44.245 15.255 1.00 11.40 84 VAL A O 1
ATOM 640 N N . ALA A 1 87 ? 29.041 45.851 16.773 1.00 12.12 85 ALA A N 1
ATOM 641 C CA . ALA A 1 87 ? 30.445 46.106 17.083 1.00 12.21 85 ALA A CA 1
ATOM 642 C C . ALA A 1 87 ? 31.185 44.842 17.510 1.00 11.76 85 ALA A C 1
ATOM 643 O O . ALA A 1 87 ? 32.299 44.590 17.051 1.00 11.38 85 ALA A O 1
ATOM 645 N N . LEU A 1 88 ? 30.577 44.050 18.393 1.00 10.99 86 LEU A N 1
ATOM 646 C CA . LEU A 1 88 ? 31.224 42.816 18.836 1.00 10.34 86 LEU A CA 1
ATOM 647 C C . LEU A 1 88 ? 31.320 41.761 17.733 1.00 9.97 86 LEU A C 1
ATOM 648 O O . LEU A 1 88 ? 32.330 41.068 17.641 1.00 9.85 86 LEU A O 1
ATOM 653 N N . CYS A 1 89 ? 30.302 41.655 16.878 1.00 9.87 87 CYS A N 1
ATOM 654 C CA . CYS A 1 89 ? 30.392 40.776 15.715 1.00 10.19 87 CYS A CA 1
ATOM 655 C C . CYS A 1 89 ? 31.603 41.128 14.859 1.00 10.09 87 CYS A C 1
ATOM 656 O O . CYS A 1 89 ? 32.348 40.257 14.429 1.00 9.87 87 CYS A O 1
ATOM 659 N N . GLN A 1 90 ? 31.792 42.425 14.626 1.00 10.44 88 GLN A N 1
ATOM 660 C CA . GLN A 1 90 ? 32.911 42.908 13.817 1.00 10.88 88 GLN A CA 1
ATOM 661 C C . GLN A 1 90 ? 34.260 42.610 14.462 1.00 10.50 88 GLN A C 1
ATOM 662 O O . GLN A 1 90 ? 35.180 42.148 13.798 1.00 10.87 88 GLN A O 1
ATOM 668 N N . GLN A 1 91 ? 34.353 42.852 15.766 1.00 10.12 89 GLN A N 1
ATOM 669 C CA . GLN A 1 91 ? 35.575 42.567 16.518 1.00 9.66 89 GLN A CA 1
ATOM 670 C C . GLN A 1 91 ? 35.937 41.090 16.460 1.00 9.01 89 GLN A C 1
ATOM 671 O O . GLN A 1 91 ? 37.085 40.725 16.213 1.00 8.95 89 GLN A O 1
ATOM 677 N N . ILE A 1 92 ? 34.942 40.234 16.694 1.00 8.42 90 ILE A N 1
ATOM 678 C CA . ILE A 1 92 ? 35.150 38.786 16.629 1.00 8.69 90 ILE A CA 1
ATOM 679 C C . ILE A 1 92 ? 35.581 38.346 15.224 1.00 8.44 90 ILE A C 1
ATOM 680 O O . ILE A 1 92 ? 36.517 37.565 15.075 1.00 8.46 90 ILE A O 1
ATOM 685 N N . THR A 1 93 ? 34.907 38.876 14.203 1.00 9.44 91 THR A N 1
ATOM 686 C CA . THR A 1 93 ? 35.204 38.507 12.816 1.00 10.35 91 THR A CA 1
ATOM 687 C C . THR A 1 93 ? 36.688 38.720 12.483 1.00 10.44 91 THR A C 1
ATOM 688 O O . THR A 1 93 ? 37.353 37.826 11.961 1.00 10.78 91 THR A O 1
ATOM 692 N N . THR A 1 94 ? 37.216 39.891 12.824 1.00 11.09 92 THR A N 1
ATOM 693 C CA . THR A 1 94 ? 38.611 40.180 12.479 1.00 11.48 92 THR A CA 1
ATOM 694 C C . THR A 1 94 ? 39.598 39.391 13.344 1.00 11.09 92 THR A C 1
ATOM 695 O O . THR A 1 94 ? 40.649 38.962 12.853 1.00 11.42 92 THR A O 1
ATOM 699 N N . TYR A 1 95 ? 39.251 39.165 14.613 1.00 10.63 93 TYR A N 1
ATOM 700 C CA . TYR A 1 95 ? 40.108 38.359 15.476 1.00 10.55 93 TYR A CA 1
ATOM 701 C C . TYR A 1 95 ? 40.253 36.935 14.936 1.00 10.44 93 TYR A C 1
ATOM 702 O O . TYR A 1 95 ? 41.355 36.390 14.862 1.00 10.30 93 TYR A O 1
ATOM 711 N N . LEU A 1 96 ? 39.131 36.343 14.539 1.00 10.65 94 LEU A N 1
ATOM 712 C CA . LEU A 1 96 ? 39.144 34.988 13.992 1.00 11.21 94 LEU A CA 1
ATOM 713 C C . LEU A 1 96 ? 39.992 34.906 12.721 1.00 12.07 94 LEU A C 1
ATOM 714 O O . LEU A 1 96 ? 40.711 33.927 12.508 1.00 11.67 94 LEU A O 1
ATOM 719 N N . GLU A 1 97 ? 39.905 35.946 11.899 1.00 12.80 95 GLU A N 1
ATOM 720 C CA . GLU A 1 97 ? 40.683 36.040 10.659 1.00 14.53 95 GLU A CA 1
ATOM 721 C C . GLU A 1 97 ? 42.197 36.074 10.915 1.00 15.04 95 GLU A C 1
ATOM 722 O O . GLU A 1 97 ? 42.977 35.619 10.070 1.00 15.48 95 GLU A O 1
ATOM 728 N N . GLN A 1 98 ? 42.608 36.600 12.074 1.00 15.13 96 GLN A N 1
ATOM 729 C CA . GLN A 1 98 ? 44.027 36.614 12.473 1.00 15.78 96 GLN A CA 1
ATOM 730 C C . GLN A 1 98 ? 44.533 35.221 12.814 1.00 15.81 96 GLN A C 1
ATOM 731 O O . GLN A 1 98 ? 45.738 34.971 12.811 1.00 15.92 96 GLN A O 1
ATOM 737 N N . GLN A 1 99 ? 43.613 34.323 13.157 1.00 15.77 97 GLN A N 1
ATOM 738 C CA . GLN A 1 99 ? 43.986 32.983 13.575 1.00 16.45 97 GLN A CA 1
ATOM 739 C C . GLN A 1 99 ? 44.118 32.052 12.372 1.00 16.56 97 GLN A C 1
ATOM 740 O O . GLN A 1 99 ? 43.814 32.438 11.240 1.00 17.23 97 GLN A O 1
ATOM 746 N N . THR A 1 100 ? 44.596 30.837 12.627 1.00 16.86 98 THR A N 1
ATOM 747 C CA . THR A 1 100 ? 44.612 29.774 11.626 1.00 17.64 98 THR A CA 1
ATOM 748 C C . THR A 1 100 ? 43.837 28.587 12.197 1.00 17.04 98 THR A C 1
ATOM 749 O O . THR A 1 100 ? 44.405 27.548 12.539 1.00 17.96 98 THR A O 1
ATOM 753 N N . LEU A 1 101 ? 42.524 28.765 12.316 1.00 16.59 99 LEU A N 1
ATOM 754 C CA . LEU A 1 101 ? 41.670 27.761 12.934 1.00 15.32 99 LEU A CA 1
ATOM 755 C C . LEU A 1 101 ? 41.441 26.577 12.018 1.00 15.02 99 LEU A C 1
ATOM 756 O O . LEU A 1 101 ? 41.225 26.742 10.819 1.00 15.81 99 LEU A O 1
ATOM 761 N N . SER A 1 102 ? 41.473 25.385 12.592 1.00 14.11 100 SER A N 1
ATOM 762 C CA . SER A 1 102 ? 41.103 24.199 11.839 1.00 13.02 100 SER A CA 1
ATOM 763 C C . SER A 1 102 ? 39.583 24.034 11.787 1.00 11.70 100 SER A C 1
ATOM 764 O O . SER A 1 102 ? 39.060 23.309 10.950 1.00 11.89 100 SER A O 1
ATOM 767 N N . LEU A 1 103 ? 38.874 24.724 12.682 1.00 10.13 101 LEU A N 1
ATOM 768 C CA . LEU A 1 103 ? 37.418 24.607 12.785 1.00 8.80 101 LEU A CA 1
ATOM 769 C C . LEU A 1 103 ? 36.832 25.901 13.321 1.00 7.80 101 LEU A C 1
ATOM 770 O O . LEU A 1 103 ? 37.278 26.403 14.363 1.00 7.15 101 LEU A O 1
ATOM 775 N N . LEU A 1 104 ? 35.829 26.417 12.614 1.00 7.32 102 LEU A N 1
ATOM 776 C CA . LEU A 1 104 ? 35.024 27.529 13.098 1.00 7.33 102 LEU A CA 1
ATOM 777 C C . LEU A 1 104 ? 33.558 27.158 12.954 1.00 6.89 102 LEU A C 1
ATOM 778 O O . LEU A 1 104 ? 33.088 26.896 11.848 1.00 7.45 102 LEU A O 1
ATOM 783 N N . VAL A 1 105 ? 32.848 27.122 14.080 1.00 6.11 103 VAL A N 1
ATOM 784 C CA . VAL A 1 105 ? 31.400 26.876 14.087 1.00 6.01 103 VAL A CA 1
ATOM 785 C C . VAL A 1 105 ? 30.729 28.153 14.587 1.00 5.80 103 VAL A C 1
ATOM 786 O O . VAL A 1 105 ? 31.125 28.696 15.622 1.00 5.89 103 VAL A O 1
ATOM 790 N N . VAL A 1 106 ? 29.726 28.634 13.861 1.00 5.93 104 VAL A N 1
ATOM 791 C CA . VAL A 1 106 ? 28.943 29.774 14.323 1.00 6.04 104 VAL A CA 1
ATOM 792 C C . VAL A 1 106 ? 27.470 29.400 14.429 1.00 5.89 104 VAL A C 1
ATOM 793 O O . VAL A 1 106 ? 26.874 28.887 13.475 1.00 6.05 104 VAL A O 1
ATOM 797 N N . ASP A 1 107 ? 26.899 29.631 15.607 1.00 5.88 105 ASP A N 1
ATOM 798 C CA . ASP A 1 107 ? 25.458 29.568 15.787 1.00 6.22 105 ASP A CA 1
ATOM 799 C C . ASP A 1 107 ? 24.955 30.996 15.545 1.00 6.45 105 ASP A C 1
ATOM 800 O O . ASP A 1 107 ? 25.203 31.882 16.365 1.00 6.47 105 ASP A O 1
ATOM 805 N N . PRO A 1 108 ? 24.297 31.243 14.393 1.00 6.36 106 PRO A N 1
ATOM 806 C CA . PRO A 1 108 ? 23.947 32.611 14.008 1.00 6.86 106 PRO A CA 1
ATOM 807 C C . PRO A 1 108 ? 22.662 33.062 14.697 1.00 6.82 106 PRO A C 1
ATOM 808 O O . PRO A 1 108 ? 21.609 33.169 14.076 1.00 7.72 106 PRO A O 1
ATOM 812 N N . VAL A 1 109 ? 22.765 33.302 15.999 1.00 6.30 107 VAL A N 1
ATOM 813 C CA . VAL A 1 109 ? 21.604 33.588 16.825 1.00 6.87 107 VAL A CA 1
ATOM 814 C C . VAL A 1 109 ? 20.997 34.931 16.424 1.00 6.53 107 VAL A C 1
ATOM 815 O O . VAL A 1 109 ? 21.640 35.979 16.567 1.00 7.70 107 VAL A O 1
ATOM 819 N N . LEU A 1 110 ? 19.757 34.881 15.939 1.00 6.56 108 LEU A N 1
ATOM 820 C CA . LEU A 1 110 ? 19.057 36.070 15.437 1.00 7.35 108 LEU A CA 1
ATOM 821 C C . LEU A 1 110 ? 17.591 36.118 15.825 1.00 7.25 108 LEU A C 1
ATOM 822 O O . LEU A 1 110 ? 17.043 37.195 16.029 1.00 7.94 108 LEU A O 1
ATOM 827 N N . GLY A 1 111 ? 16.933 34.967 15.881 1.00 7.43 109 GLY A N 1
ATOM 828 C CA . GLY A 1 111 ? 15.503 34.967 16.127 1.00 8.16 109 GLY A CA 1
ATOM 829 C C . GLY A 1 111 ? 14.927 33.574 16.132 1.00 8.59 109 GLY A C 1
ATOM 830 O O . GLY A 1 111 ? 15.651 32.589 15.998 1.00 8.95 109 GLY A O 1
ATOM 831 N N . ASP A 1 112 ? 13.613 33.505 16.316 1.00 9.63 110 ASP A N 1
ATOM 832 C CA . ASP A 1 112 ? 12.883 32.246 16.340 1.00 10.52 110 ASP A CA 1
ATOM 833 C C . ASP A 1 112 ? 11.416 32.563 16.101 1.00 10.90 110 ASP A C 1
ATOM 834 O O . ASP A 1 112 ? 11.001 33.727 16.190 1.00 10.79 110 ASP A O 1
ATOM 839 N N . LEU A 1 113 ? 10.647 31.529 15.770 1.00 11.96 111 LEU A N 1
ATOM 840 C CA . LEU A 1 113 ? 9.203 31.657 15.534 1.00 13.03 111 LEU A CA 1
ATOM 841 C C . LEU A 1 113 ? 8.879 32.757 14.519 1.00 12.99 111 LEU A C 1
ATOM 842 O O . LEU A 1 113 ? 7.862 33.453 14.626 1.00 13.32 111 LEU A O 1
ATOM 847 N N . GLY A 1 114 ? 9.767 32.914 13.541 1.00 12.50 112 GLY A N 1
ATOM 848 C CA . GLY A 1 114 ? 9.560 33.859 12.449 1.00 13.01 112 GLY A CA 1
ATOM 849 C C . GLY A 1 114 ? 9.889 35.314 12.713 1.00 13.39 112 GLY A C 1
ATOM 850 O O . GLY A 1 114 ? 9.660 36.168 11.852 1.00 13.77 112 GLY A O 1
ATOM 851 N N . GLN A 1 115 ? 10.420 35.609 13.899 1.00 13.33 113 GLN A N 1
ATOM 852 C CA . GLN A 1 115 ? 10.751 36.987 14.257 1.00 13.58 113 GLN A CA 1
ATOM 853 C C . GLN A 1 115 ? 12.168 37.126 14.792 1.00 13.20 113 GLN A C 1
ATOM 854 O O . GLN A 1 115 ? 12.671 36.242 15.486 1.00 13.13 113 GLN A O 1
ATOM 860 N N . LEU A 1 116 ? 12.798 38.250 14.476 1.00 12.49 114 LEU A N 1
ATOM 861 C CA . LEU A 1 116 ? 14.032 38.656 15.133 1.00 12.40 114 LEU A CA 1
ATOM 862 C C . LEU A 1 116 ? 13.805 38.775 16.631 1.00 12.26 114 LEU A C 1
ATOM 863 O O . LEU A 1 116 ? 12.736 39.200 17.067 1.00 12.74 114 LEU A O 1
ATOM 868 N N . TYR A 1 117 ? 14.800 38.415 17.430 1.00 11.69 115 TYR A N 1
ATOM 869 C CA . TYR A 1 117 ? 14.750 38.646 18.841 1.00 12.03 115 TYR A CA 1
ATOM 870 C C . TYR A 1 117 ? 14.724 40.144 19.116 1.00 13.12 115 TYR A C 1
ATOM 871 O O . TYR A 1 117 ? 15.256 40.903 18.373 1.00 13.02 115 TYR A O 1
ATOM 880 N N . GLN A 1 118 ? 14.063 40.510 20.207 1.00 14.84 116 GLN A N 1
ATOM 881 C CA . GLN A 1 118 ? 13.984 41.891 20.630 1.00 16.70 116 GLN A CA 1
ATOM 882 C C . GLN A 1 118 ? 15.392 42.487 20.732 1.00 16.89 116 GLN A C 1
ATOM 883 O O . GLN A 1 118 ? 16.253 41.932 21.275 1.00 17.42 116 GLN A O 1
ATOM 889 N N . GLY A 1 119 ? 15.592 43.583 20.057 1.00 16.90 117 GLY A N 1
ATOM 890 C CA . GLY A 1 119 ? 16.882 44.262 20.049 1.00 16.94 117 GLY A CA 1
ATOM 891 C C . GLY A 1 119 ? 17.749 44.066 18.811 1.00 16.77 117 GLY A C 1
ATOM 892 O O . GLY A 1 119 ? 18.685 44.768 18.598 1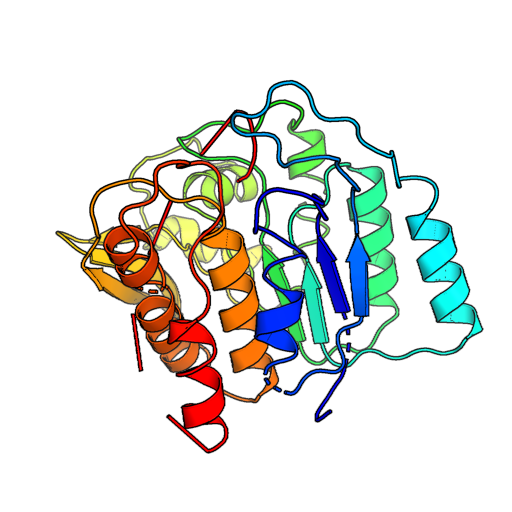.00 17.45 117 GLY A O 1
ATOM 893 N N . PHE A 1 120 ? 17.392 43.052 18.028 1.00 15.86 118 PHE A N 1
ATOM 894 C CA . PHE A 1 120 ? 18.079 42.769 16.769 1.00 15.23 118 PHE A CA 1
ATOM 895 C C . PHE A 1 120 ? 17.318 43.338 15.576 1.00 15.60 118 PHE A C 1
ATOM 896 O O . PHE A 1 120 ? 16.084 43.278 15.512 1.00 16.36 118 PHE A O 1
ATOM 904 N N . ASP A 1 121 ? 18.073 43.879 14.629 1.00 15.63 119 ASP A N 1
ATOM 905 C CA . ASP A 1 121 ? 17.509 44.477 13.427 1.00 15.78 119 ASP A CA 1
ATOM 906 C C . ASP A 1 121 ? 18.295 44.037 12.193 1.00 15.53 119 ASP A C 1
ATOM 907 O O . ASP A 1 121 ? 19.195 43.195 12.292 1.00 15.26 119 ASP A O 1
ATOM 912 N N . GLN A 1 122 ? 17.972 44.611 11.034 1.00 15.52 120 GLN A N 1
ATOM 913 C CA . GLN A 1 122 ? 18.658 44.275 9.787 1.00 15.62 120 GLN A CA 1
ATOM 914 C C . GLN A 1 122 ? 20.159 44.559 9.815 1.00 14.84 120 GLN A C 1
ATOM 915 O O . GLN A 1 122 ? 20.934 43.854 9.169 1.00 14.51 120 GLN A O 1
ATOM 921 N N . ASP A 1 123 ? 20.561 45.586 10.559 1.00 14.34 121 ASP A N 1
ATOM 922 C CA . ASP A 1 123 ? 21.979 45.888 10.739 1.00 13.98 121 ASP A CA 1
ATOM 923 C C . ASP A 1 123 ? 22.690 44.720 11.420 1.00 12.71 121 ASP A C 1
ATOM 924 O O . ASP A 1 123 ? 23.811 44.375 11.051 1.00 12.19 121 ASP A O 1
ATOM 929 N N . TYR A 1 124 ? 22.032 44.113 12.407 1.00 11.62 122 TYR A N 1
ATOM 930 C CA . TYR A 1 124 ? 22.618 42.970 13.103 1.00 10.67 122 TYR A CA 1
ATOM 931 C C . TYR A 1 124 ? 22.686 41.746 12.192 1.00 10.18 122 TYR A C 1
ATOM 932 O O . TYR A 1 124 ? 23.676 41.014 12.219 1.00 9.87 122 TYR A O 1
ATOM 941 N N . VAL A 1 125 ? 21.654 41.545 11.370 1.00 10.09 123 VAL A N 1
ATOM 942 C CA . VAL A 1 125 ? 21.660 40.470 10.382 1.00 10.35 123 VAL A CA 1
ATOM 943 C C . VAL A 1 125 ? 22.842 40.625 9.422 1.00 10.41 123 VAL A C 1
ATOM 944 O O . VAL A 1 125 ? 23.517 39.649 9.092 1.00 9.61 123 VAL A O 1
ATOM 948 N N . ALA A 1 126 ? 23.089 41.856 8.975 1.00 10.55 124 ALA A N 1
ATOM 949 C CA . ALA A 1 126 ? 24.206 42.124 8.080 1.00 10.71 124 ALA A CA 1
ATOM 950 C C . ALA A 1 126 ? 25.549 41.818 8.756 1.00 10.40 124 ALA A C 1
ATOM 951 O O . ALA A 1 126 ? 26.443 41.234 8.139 1.00 10.73 124 ALA A O 1
ATOM 953 N N . ALA A 1 127 ? 25.681 42.199 10.026 1.00 10.36 125 ALA A N 1
ATOM 954 C CA . ALA A 1 127 ? 26.888 41.874 10.779 1.00 9.89 125 ALA A CA 1
ATOM 955 C C . ALA A 1 127 ? 27.083 40.354 10.902 1.00 9.56 125 ALA A C 1
ATOM 956 O O . ALA A 1 127 ? 28.202 39.851 10.797 1.00 9.21 125 ALA A O 1
ATOM 966 N N . ARG A 1 129 ? 26.016 38.098 8.755 1.00 8.99 127 ARG A N 1
ATOM 967 C CA . ARG A 1 129 ? 26.424 37.582 7.452 1.00 9.77 127 ARG A CA 1
ATOM 968 C C . ARG A 1 129 ? 27.945 37.729 7.264 1.00 10.04 127 ARG A C 1
ATOM 969 O O . ARG A 1 129 ? 28.522 36.906 6.719 1.00 10.54 127 ARG A O 1
ATOM 977 N N . GLN A 1 130 ? 28.522 38.771 7.794 1.00 10.51 128 GLN A N 1
ATOM 978 C CA . GLN A 1 130 ? 29.987 38.906 7.759 1.00 12.10 128 GLN A CA 1
ATOM 979 C C . GLN A 1 130 ? 30.706 37.878 8.660 1.00 10.73 128 GLN A C 1
ATOM 980 O O . GLN A 1 130 ? 31.630 37.293 8.283 1.00 11.04 128 GLN A O 1
ATOM 986 N N . LEU A 1 131 ? 30.180 37.713 9.857 1.00 10.07 129 LEU A N 1
ATOM 987 C CA . LEU A 1 131 ? 30.769 36.797 10.832 1.00 10.27 129 LEU A CA 1
ATOM 988 C C . LEU A 1 131 ? 30.739 35.334 10.355 1.00 10.15 129 LEU A C 1
ATOM 989 O O . LEU A 1 131 ? 31.636 34.649 10.610 1.00 10.87 129 LEU A O 1
ATOM 994 N N . ILE A 1 132 ? 29.684 34.931 9.665 1.00 9.42 130 ILE A N 1
ATOM 995 C CA . ILE A 1 132 ? 29.578 33.545 9.201 1.00 9.75 130 ILE A CA 1
ATOM 996 C C . ILE A 1 132 ? 30.431 33.230 7.971 1.00 10.17 130 ILE A C 1
ATOM 997 O O . ILE A 1 132 ? 30.583 32.067 7.612 1.00 10.10 130 ILE A O 1
ATOM 1002 N N . GLN A 1 133 ? 30.980 34.263 7.330 1.00 11.77 131 GLN A N 1
ATOM 1003 C CA . GLN A 1 133 ? 31.593 34.109 6.002 1.00 13.87 131 GLN A CA 1
ATOM 1004 C C . GLN A 1 133 ? 32.759 33.116 5.939 1.00 13.90 131 GLN A C 1
ATOM 1005 O O . GLN A 1 133 ? 32.979 32.488 4.899 1.00 15.67 131 GLN A O 1
ATOM 1011 N N . GLN A 1 134 ? 33.492 32.957 7.037 1.00 13.24 132 GLN A N 1
ATOM 1012 C CA . GLN A 1 134 ? 34.598 31.995 7.057 1.00 12.88 132 GLN A CA 1
ATOM 1013 C C . GLN A 1 134 ? 34.336 30.767 7.939 1.00 11.70 132 GLN A C 1
ATOM 1014 O O . GLN A 1 134 ? 35.229 29.948 8.161 1.00 12.05 132 GLN A O 1
ATOM 1020 N N . ALA A 1 135 ? 33.103 30.632 8.424 1.00 10.37 133 ALA A N 1
ATOM 1021 C CA . ALA A 1 135 ? 32.741 29.485 9.254 1.00 9.56 133 ALA A CA 1
ATOM 1022 C C . ALA A 1 135 ? 32.763 28.203 8.436 1.00 9.32 133 ALA A C 1
ATOM 1023 O O . ALA A 1 135 ? 32.388 28.203 7.260 1.00 9.99 133 ALA A O 1
ATOM 1025 N N . ASP A 1 136 ? 33.206 27.114 9.055 1.00 9.03 134 ASP A N 1
ATOM 1026 C CA . ASP A 1 136 ? 33.086 25.794 8.443 1.00 8.78 134 ASP A CA 1
ATOM 1027 C C . ASP A 1 136 ? 31.662 25.263 8.522 1.00 8.50 134 ASP A C 1
ATOM 1028 O O . ASP A 1 136 ? 31.199 24.556 7.626 1.00 8.39 134 ASP A O 1
ATOM 1033 N N . VAL A 1 137 ? 30.983 25.573 9.621 1.00 7.97 135 VAL A N 1
ATOM 1034 C CA . VAL A 1 137 ? 29.627 25.102 9.860 1.00 8.00 135 VAL A CA 1
ATOM 1035 C C . VAL A 1 137 ? 28.846 26.237 10.498 1.00 7.39 135 VAL A C 1
ATOM 1036 O O . VAL A 1 137 ? 29.342 26.883 11.423 1.00 7.82 135 VAL A O 1
ATOM 1040 N N . ILE A 1 138 ? 27.636 26.484 10.004 1.00 7.14 136 ILE A N 1
ATOM 1041 C CA . ILE A 1 138 ? 26.691 27.372 10.685 1.00 7.51 136 ILE A CA 1
ATOM 1042 C C . ILE A 1 138 ? 25.456 26.575 11.074 1.00 6.89 136 ILE A C 1
ATOM 1043 O O . ILE A 1 138 ? 25.093 25.612 10.392 1.00 7.08 136 ILE A O 1
ATOM 1048 N N . LEU A 1 139 ? 24.805 26.992 12.161 1.00 6.54 137 LEU A N 1
ATOM 1049 C CA . LEU A 1 139 ? 23.702 26.240 12.763 1.00 6.53 137 LEU A CA 1
ATOM 1050 C C . LEU A 1 139 ? 22.424 27.069 12.930 1.00 6.88 137 LEU A C 1
ATOM 1051 O O . LEU A 1 139 ? 21.857 27.130 14.026 1.00 7.00 137 LEU A O 1
ATOM 1056 N N . PRO A 1 140 ? 21.940 27.701 11.839 1.00 6.68 138 PRO A N 1
ATOM 1057 C CA . PRO A 1 140 ? 20.715 28.478 11.953 1.00 6.93 138 PRO A CA 1
ATOM 1058 C C . PRO A 1 140 ? 19.501 27.597 12.215 1.00 7.22 138 PRO A C 1
ATOM 1059 O O . PRO A 1 140 ? 19.448 26.448 11.760 1.00 7.83 138 PRO A O 1
ATOM 1063 N N . ASN A 1 141 ? 18.525 28.144 12.924 1.00 7.01 139 ASN A N 1
ATOM 10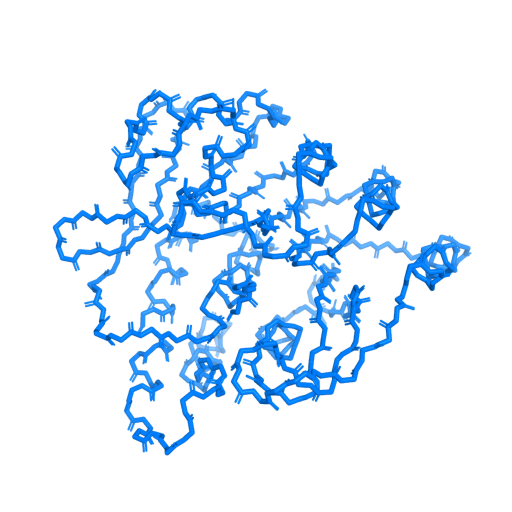64 C CA . ASN A 1 141 ? 17.187 27.578 12.899 1.00 7.81 139 ASN A CA 1
ATOM 1065 C C . ASN A 1 141 ? 16.471 28.084 11.636 1.00 8.27 139 ASN A C 1
ATOM 1066 O O . ASN A 1 141 ? 17.074 28.774 10.803 1.00 8.03 139 ASN A O 1
ATOM 1071 N N . THR A 1 142 ? 15.197 27.742 11.495 1.00 8.93 140 THR A N 1
ATOM 1072 C CA . THR A 1 142 ? 14.450 28.042 10.276 1.00 9.95 140 THR A CA 1
ATOM 1073 C C . THR A 1 142 ? 14.212 29.549 10.109 1.00 9.70 140 THR A C 1
ATOM 1074 O O . THR A 1 142 ? 14.215 30.065 8.989 1.00 10.13 140 THR A O 1
ATOM 1078 N N . THR A 1 143 ? 14.036 30.253 11.226 1.00 8.95 141 THR A N 1
ATOM 1079 C CA . THR A 1 143 ? 13.906 31.710 11.212 1.00 8.85 141 THR A CA 1
ATOM 1080 C C . THR A 1 143 ? 15.208 32.365 10.743 1.00 8.56 141 THR A C 1
ATOM 1081 O O . THR A 1 143 ? 15.212 33.253 9.881 1.00 8.38 141 THR A O 1
ATOM 1085 N N . GLU A 1 144 ? 16.316 31.912 11.316 1.00 8.16 142 GLU A N 1
ATOM 1086 C CA . GLU A 1 144 ? 17.630 32.454 11.007 1.00 7.96 142 GLU A CA 1
ATOM 1087 C C . GLU A 1 144 ? 18.056 32.157 9.573 1.00 8.40 142 GLU A C 1
ATOM 1088 O O . GLU A 1 144 ? 18.691 32.985 8.931 1.00 8.23 142 GLU A O 1
ATOM 1094 N N . ALA A 1 145 ? 17.697 30.983 9.066 1.00 8.63 143 ALA A N 1
ATOM 1095 C CA . ALA A 1 145 ? 18.009 30.634 7.676 1.00 9.46 143 ALA A CA 1
ATOM 1096 C C . ALA A 1 145 ? 17.406 31.652 6.706 1.00 9.66 143 ALA A C 1
ATOM 1097 O O . ALA A 1 145 ? 18.081 32.138 5.793 1.00 10.26 143 ALA A O 1
ATOM 1099 N N . ALA A 1 146 ? 16.133 31.968 6.922 1.00 9.47 144 ALA A N 1
ATOM 1100 C CA . ALA A 1 146 ? 15.414 32.945 6.105 1.00 9.70 144 ALA A CA 1
ATOM 1101 C C . ALA A 1 146 ? 15.981 34.354 6.269 1.00 9.63 144 ALA A C 1
ATOM 1102 O O . ALA A 1 146 ? 16.172 35.075 5.281 1.00 9.53 144 ALA A O 1
ATOM 1104 N N . LEU A 1 147 ? 16.256 34.763 7.507 1.00 8.98 145 LEU A N 1
ATOM 1105 C CA . LEU A 1 147 ? 16.853 36.077 7.740 1.00 8.70 145 LEU A CA 1
ATOM 1106 C C . LEU A 1 147 ? 18.183 36.222 7.001 1.00 8.58 145 LEU A C 1
ATOM 1107 O O . LEU A 1 147 ? 18.448 37.249 6.374 1.00 8.72 145 LEU A O 1
ATOM 1112 N N . LEU A 1 148 ? 19.013 35.186 7.051 1.00 8.50 146 LEU A N 1
ATOM 1113 C CA . LEU A 1 148 ? 20.341 35.253 6.441 1.00 9.07 146 LEU A CA 1
ATOM 1114 C C . LEU A 1 148 ? 20.293 35.310 4.916 1.00 9.97 146 LEU A C 1
ATOM 1115 O O . LEU A 1 148 ? 21.106 36.003 4.299 1.00 10.19 146 LEU A O 1
ATOM 1120 N N . THR A 1 149 ? 19.348 34.602 4.310 1.00 10.92 147 THR A N 1
ATOM 1121 C CA . THR A 1 149 ? 19.201 34.639 2.846 1.00 12.05 147 THR A CA 1
ATOM 1122 C C . THR A 1 149 ? 18.336 35.801 2.343 1.00 12.53 147 THR A C 1
ATOM 1123 O O . THR A 1 149 ? 18.367 36.117 1.148 1.00 13.37 147 THR A O 1
ATOM 1127 N N . GLY A 1 150 ? 17.561 36.422 3.229 1.00 12.81 148 GLY A N 1
ATOM 1128 C CA . GLY A 1 150 ? 16.629 37.491 2.840 1.00 14.00 148 GLY A CA 1
ATOM 1129 C C . GLY A 1 150 ? 15.226 37.028 2.470 1.00 14.53 148 GLY A C 1
ATOM 1130 O O . GLY A 1 150 ? 14.334 37.853 2.208 1.00 16.00 148 GLY A O 1
ATOM 1131 N N . ALA A 1 151 ? 15.010 35.719 2.441 1.00 14.42 149 ALA A N 1
ATOM 1132 C CA . ALA A 1 151 ? 13.699 35.175 2.102 1.00 14.72 149 ALA A CA 1
ATOM 1133 C C . ALA A 1 151 ? 12.693 35.464 3.219 1.00 15.33 149 ALA A C 1
ATOM 1134 O O . ALA A 1 151 ? 13.052 35.419 4.399 1.00 14.94 149 ALA A O 1
ATOM 1136 N N . PRO A 1 152 ? 11.434 35.785 2.862 1.00 15.74 150 PRO A N 1
ATOM 1137 C CA . PRO A 1 152 ? 10.425 35.898 3.912 1.00 15.86 150 PRO A CA 1
ATOM 1138 C C . PRO A 1 152 ? 10.330 34.596 4.701 1.00 15.56 150 PRO A C 1
ATOM 1139 O O . PRO A 1 152 ? 10.556 33.510 4.155 1.00 15.33 150 PRO A O 1
ATOM 1143 N N . TYR A 1 153 ? 10.030 34.716 5.988 1.00 15.50 151 TYR A N 1
ATOM 1144 C CA . TYR A 1 153 ? 9.882 33.550 6.841 1.00 15.34 151 TYR A CA 1
ATOM 1145 C C . TYR A 1 153 ? 8.830 32.574 6.328 1.00 15.42 151 TYR A C 1
ATOM 1146 O O . TYR A 1 153 ? 7.723 32.976 5.945 1.00 15.39 151 TYR A O 1
ATOM 1155 N N . GLN A 1 154 ? 9.201 31.299 6.327 1.00 15.42 152 GLN A N 1
ATOM 1156 C CA . GLN A 1 154 ? 8.275 30.190 6.110 1.00 16.56 152 GLN A CA 1
ATOM 1157 C C . GLN A 1 154 ? 8.489 29.185 7.228 1.00 16.49 152 GLN A C 1
ATOM 1158 O O . GLN A 1 154 ? 9.629 28.915 7.611 1.00 16.20 152 GLN A O 1
ATOM 1164 N N . VAL A 1 155 ? 7.398 28.634 7.755 1.00 16.85 153 VAL A N 1
ATOM 1165 C CA . VAL A 1 155 ? 7.473 27.584 8.774 1.00 17.34 153 VAL A CA 1
ATOM 1166 C C . VAL A 1 155 ? 8.213 26.366 8.213 1.00 17.40 153 VAL A C 1
ATOM 1167 O O . VAL A 1 155 ? 9.063 25.772 8.883 1.00 17.31 153 VAL A O 1
ATOM 1171 N N . THR A 1 156 ? 7.895 26.023 6.967 1.00 17.46 154 THR A N 1
ATOM 1172 C CA . THR A 1 156 ? 8.500 24.893 6.282 1.00 17.73 154 THR A CA 1
ATOM 1173 C C . THR A 1 156 ? 9.043 25.356 4.919 1.00 17.31 154 THR A C 1
ATOM 1174 O O . THR A 1 156 ? 8.378 25.192 3.891 1.00 17.77 154 THR A O 1
ATOM 1178 N N . PRO A 1 157 ? 10.251 25.958 4.900 1.00 16.60 155 PRO A N 1
ATOM 1179 C CA . PRO A 1 157 ? 10.827 26.367 3.617 1.00 16.27 155 PRO A CA 1
ATOM 1180 C C . PRO A 1 157 ? 11.280 25.167 2.791 1.00 15.89 155 PRO A C 1
ATOM 1181 O O . PRO A 1 157 ? 11.511 24.081 3.336 1.00 15.52 155 PRO A O 1
ATOM 1185 N N . ASP A 1 158 ? 11.391 25.376 1.481 1.00 15.53 156 ASP A N 1
ATOM 1186 C CA . ASP A 1 158 ? 11.906 24.375 0.561 1.00 15.50 156 ASP A CA 1
ATOM 1187 C C . ASP A 1 158 ? 13.413 24.284 0.749 1.00 14.79 156 ASP A C 1
ATOM 1188 O O . ASP A 1 158 ? 14.154 25.190 0.362 1.00 14.70 156 ASP A O 1
ATOM 1193 N N . LEU A 1 159 ? 13.849 23.180 1.349 1.00 14.65 157 LEU A N 1
ATOM 1194 C CA . LEU A 1 159 ? 15.262 22.955 1.659 1.00 14.60 157 LEU A CA 1
ATOM 1195 C C . LEU A 1 159 ? 16.142 22.917 0.409 1.00 14.58 157 LEU A C 1
ATOM 1196 O O . LEU A 1 159 ? 17.315 23.291 0.458 1.00 14.09 157 LEU A O 1
ATOM 1201 N N . GLU A 1 160 ? 15.559 22.490 -0.712 1.00 14.74 158 GLU A N 1
ATOM 1202 C CA . GLU A 1 160 ? 16.258 22.475 -2.002 1.00 14.97 158 GLU A CA 1
ATOM 1203 C C . GLU A 1 160 ? 16.577 23.889 -2.507 1.00 14.37 158 GLU A C 1
ATOM 1204 O O . GLU A 1 160 ? 17.448 24.066 -3.358 1.00 14.87 158 GLU A O 1
ATOM 1210 N N . VAL A 1 161 ? 15.862 24.888 -1.991 1.00 13.68 159 VAL A N 1
ATOM 1211 C CA . VAL A 1 161 ? 16.093 26.284 -2.367 1.00 13.29 159 VAL A CA 1
ATOM 1212 C C . VAL A 1 161 ? 16.901 27.039 -1.295 1.00 12.66 159 VAL A C 1
ATOM 1213 O O . VAL A 1 161 ? 17.888 27.710 -1.612 1.00 12.64 159 VAL A O 1
ATOM 1217 N N . ILE A 1 162 ? 16.489 26.915 -0.034 1.00 12.26 160 ILE A N 1
ATOM 1218 C CA . ILE A 1 162 ? 17.109 27.6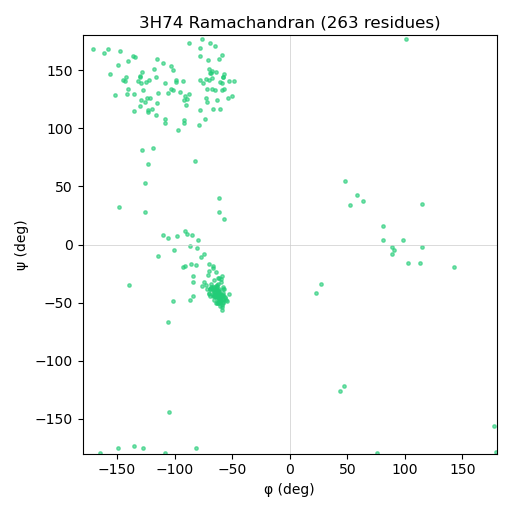91 1.048 1.00 12.05 160 ILE A CA 1
ATOM 1219 C C . ILE A 1 162 ? 18.528 27.233 1.412 1.00 11.74 160 ILE A C 1
ATOM 1220 O O . ILE A 1 162 ? 19.405 28.066 1.649 1.00 12.10 160 ILE A O 1
ATOM 1225 N N . LEU A 1 163 ? 18.773 25.924 1.407 1.00 11.01 161 LEU A N 1
ATOM 1226 C CA . LEU A 1 163 ? 20.114 25.440 1.734 1.00 10.90 161 LEU A CA 1
ATOM 1227 C C . LEU A 1 163 ? 21.186 25.890 0.714 1.00 10.72 161 LEU A C 1
ATOM 1228 O O . LEU A 1 163 ? 22.210 26.428 1.117 1.00 10.44 161 LEU A O 1
ATOM 1233 N N . PRO A 1 164 ? 20.959 25.694 -0.610 1.00 11.09 162 PRO A N 1
ATOM 1234 C CA . PRO A 1 164 ? 21.941 26.238 -1.560 1.00 11.55 162 PRO A CA 1
ATOM 1235 C C . PRO A 1 164 ? 22.151 27.756 -1.447 1.00 11.48 162 PRO A C 1
ATOM 1236 O O . PRO A 1 164 ? 23.288 28.226 -1.570 1.00 11.35 162 PRO A O 1
ATOM 1240 N N . ALA A 1 165 ? 21.077 28.506 -1.206 1.00 12.67 163 ALA A N 1
ATOM 1241 C CA . ALA A 1 165 ? 21.186 29.960 -1.061 1.00 13.29 163 ALA A CA 1
ATOM 1242 C C . ALA A 1 165 ? 22.034 30.335 0.161 1.00 13.34 163 ALA A C 1
ATOM 1243 O O . ALA A 1 165 ? 22.910 31.197 0.071 1.00 13.94 163 ALA A O 1
ATOM 1245 N N . LEU A 1 166 ? 21.783 29.658 1.280 1.00 13.00 164 LEU A N 1
ATOM 1246 C CA . LEU A 1 166 ? 22.560 29.843 2.506 1.00 13.09 164 LEU A CA 1
ATOM 1247 C C . LEU A 1 166 ? 24.029 29.500 2.293 1.00 12.19 164 LEU A C 1
ATOM 1248 O O . LEU A 1 166 ? 24.913 30.256 2.680 1.00 10.92 164 LEU A O 1
ATOM 1253 N N . GLN A 1 167 ? 24.293 28.356 1.673 1.00 12.71 165 GLN A N 1
ATOM 1254 C CA . GLN A 1 167 ? 25.664 27.859 1.629 1.00 14.56 165 GLN A CA 1
ATOM 1255 C C . GLN A 1 167 ? 26.576 28.668 0.709 1.00 15.71 165 GLN A C 1
ATOM 1256 O O . GLN A 1 167 ? 27.785 28.720 0.924 1.00 16.14 165 GLN A O 1
ATOM 1262 N N . ALA A 1 168 ? 25.997 29.319 -0.292 1.00 16.66 166 ALA A N 1
ATOM 1263 C CA . ALA A 1 168 ? 26.792 30.143 -1.202 1.00 17.37 166 ALA A CA 1
ATOM 1264 C C . ALA A 1 168 ? 27.326 31.411 -0.522 1.00 18.00 166 ALA A C 1
ATOM 1265 O O . ALA A 1 168 ? 28.257 32.037 -1.027 1.00 18.31 166 ALA A O 1
ATOM 1267 N N . GLN A 1 169 ? 26.740 31.764 0.627 1.00 18.31 167 GLN A N 1
ATOM 1268 C CA . GLN A 1 169 ? 27.206 32.859 1.493 1.00 18.89 167 GLN A CA 1
ATOM 1269 C C . GLN A 1 169 ? 28.293 32.415 2.450 1.00 18.52 167 GLN A C 1
ATOM 1270 O O . GLN A 1 169 ? 28.643 33.137 3.395 1.00 19.07 167 GLN A O 1
ATOM 1276 N N . LEU A 1 170 ? 28.759 31.195 2.256 1.00 17.48 168 LEU A N 1
ATOM 1277 C CA . LEU A 1 170 ? 29.817 30.648 3.066 1.00 16.88 168 LEU A CA 1
ATOM 1278 C C . LEU A 1 170 ? 31.010 30.413 2.156 1.00 17.20 168 LEU A C 1
ATOM 1279 O O . LEU A 1 170 ? 30.859 30.343 0.924 1.00 17.43 168 LEU A O 1
ATOM 1284 N N . LYS A 1 171 ? 32.193 30.315 2.749 1.00 17.25 169 LYS A N 1
ATOM 1285 C CA . LYS A 1 171 ? 33.396 29.961 2.007 1.00 17.53 169 LYS A CA 1
ATOM 1286 C C . LYS A 1 171 ? 33.226 28.598 1.329 1.00 17.82 169 LYS A C 1
ATOM 1287 O O . LYS A 1 171 ? 32.336 27.817 1.686 1.00 17.68 169 LYS A O 1
ATOM 1293 N N . THR A 1 172 ? 34.082 28.322 0.350 1.00 18.05 170 THR A N 1
ATOM 1294 C CA . THR A 1 172 ? 34.047 27.054 -0.365 1.00 18.28 170 THR A CA 1
ATOM 1295 C C . THR A 1 172 ? 34.244 25.891 0.614 1.00 17.28 170 THR A C 1
ATOM 1296 O O . THR A 1 172 ? 35.134 25.933 1.461 1.00 17.60 170 THR A O 1
ATOM 1300 N N . GLY A 1 173 ? 33.399 24.869 0.496 1.00 16.55 171 GLY A N 1
ATOM 1301 C CA . GLY A 1 173 ? 33.518 23.658 1.310 1.00 15.29 171 GLY A CA 1
ATOM 1302 C C . GLY A 1 173 ? 32.784 23.673 2.646 1.00 14.06 171 GLY A C 1
ATOM 1303 O O . GLY A 1 173 ? 32.705 22.646 3.319 1.00 14.59 171 GLY A O 1
ATOM 1304 N N . ALA A 1 174 ? 32.247 24.833 3.025 1.00 12.91 172 ALA A N 1
ATOM 1305 C CA . ALA A 1 174 ? 31.540 24.992 4.306 1.00 11.98 172 ALA A CA 1
ATOM 1306 C C . ALA A 1 174 ? 30.131 24.414 4.251 1.00 11.61 172 ALA A C 1
ATOM 1307 O O . ALA A 1 174 ? 29.631 24.084 3.169 1.00 11.65 172 ALA A O 1
ATOM 1309 N N . HIS A 1 175 ? 29.488 24.299 5.412 1.00 10.74 173 HIS A N 1
ATOM 1310 C CA . HIS A 1 175 ? 28.192 23.640 5.533 1.00 10.62 173 HIS A CA 1
ATOM 1311 C C . HIS A 1 175 ? 27.180 24.483 6.273 1.00 9.83 173 HIS A C 1
ATOM 1312 O O . HIS A 1 175 ? 27.419 24.886 7.421 1.00 10.34 173 HIS A O 1
ATOM 1319 N N . ALA A 1 176 ? 26.040 24.724 5.634 1.00 9.64 174 ALA A N 1
ATOM 1320 C CA . ALA A 1 176 ? 24.888 25.307 6.299 1.00 9.36 174 ALA A CA 1
ATOM 1321 C C . ALA A 1 176 ? 24.012 24.165 6.821 1.00 9.06 174 ALA A C 1
ATOM 1322 O O . ALA A 1 176 ? 23.612 23.275 6.067 1.00 9.61 174 ALA A O 1
ATOM 1324 N N . VAL A 1 177 ? 23.738 24.177 8.118 1.00 8.42 175 VAL A N 1
ATOM 1325 C CA . VAL A 1 177 ? 22.913 23.151 8.739 1.00 8.48 175 VAL A CA 1
ATOM 1326 C C . VAL A 1 177 ? 21.733 23.815 9.436 1.00 8.35 175 VAL A C 1
ATOM 1327 O O . VAL A 1 177 ? 21.934 24.575 10.389 1.00 8.58 175 VAL A O 1
ATOM 1331 N N . ILE A 1 178 ? 20.512 23.549 8.977 1.00 8.34 176 ILE A N 1
ATOM 1332 C CA . ILE A 1 178 ? 19.320 24.057 9.657 1.00 9.20 176 ILE A CA 1
ATOM 1333 C C . ILE A 1 178 ? 18.923 23.059 10.742 1.00 9.53 176 ILE A C 1
ATOM 1334 O O . ILE A 1 178 ? 18.810 21.874 10.465 1.00 9.16 176 ILE A O 1
ATOM 1339 N N . THR A 1 179 ? 18.708 23.539 11.968 1.00 9.76 177 THR A N 1
ATOM 1340 C CA . THR A 1 179 ? 18.683 22.656 13.154 1.00 10.20 177 THR A CA 1
ATOM 1341 C C . THR A 1 179 ? 17.314 22.241 13.725 1.00 11.07 177 THR A C 1
ATOM 1342 O O . THR A 1 179 ? 17.251 21.425 14.649 1.00 11.45 177 THR A O 1
ATOM 1346 N N . ASP A 1 180 ? 16.233 22.784 13.179 1.00 11.49 178 ASP A N 1
ATOM 1347 C CA . ASP A 1 180 ? 14.892 22.573 13.742 1.00 11.92 178 ASP A CA 1
ATOM 1348 C C . ASP A 1 180 ? 13.920 22.037 12.699 1.00 12.18 178 ASP A C 1
ATOM 1349 O O . ASP A 1 180 ? 12.708 22.282 12.773 1.00 12.89 178 ASP A O 1
ATOM 1354 N N . VAL A 1 181 ? 14.448 21.319 11.721 1.00 12.21 179 VAL A N 1
ATOM 1355 C CA . VAL A 1 181 ? 13.616 20.795 10.653 1.00 12.74 179 VAL A CA 1
ATOM 1356 C C . VAL A 1 181 ? 12.781 19.644 11.196 1.00 13.01 179 VAL A C 1
ATOM 1357 O O . VAL A 1 181 ? 13.315 18.701 11.780 1.00 11.82 179 VAL A O 1
ATOM 1361 N N . GLN A 1 182 ? 11.469 19.740 11.002 1.00 14.09 180 GLN A N 1
ATOM 1362 C CA . GLN A 1 182 ? 10.547 18.704 11.434 1.00 15.39 180 GLN A CA 1
ATOM 1363 C C . GLN A 1 182 ? 10.128 17.828 10.268 1.00 15.74 180 GLN A C 1
ATOM 1364 O O . GLN A 1 182 ? 9.801 18.329 9.186 1.00 16.61 180 GLN A O 1
ATOM 1370 N N . ARG A 1 183 ? 10.180 16.520 10.480 1.00 15.64 181 ARG A N 1
ATOM 1371 C CA . ARG A 1 183 ? 9.695 15.552 9.508 1.00 16.04 181 ARG A CA 1
ATOM 1372 C C . ARG A 1 183 ? 8.891 14.533 10.270 1.00 15.78 181 ARG A C 1
ATOM 1373 O O . ARG A 1 183 ? 9.439 13.793 11.100 1.00 15.52 181 ARG A O 1
ATOM 1381 N N . ALA A 1 184 ? 7.593 14.501 9.973 1.00 15.58 182 ALA A N 1
ATOM 1382 C CA . ALA A 1 184 ? 6.624 13.743 10.746 1.00 15.20 182 ALA A CA 1
ATOM 1383 C C . ALA A 1 184 ? 6.827 14.018 12.240 1.00 14.48 182 ALA A C 1
ATOM 1384 O O . ALA A 1 184 ? 6.716 15.166 12.683 1.00 14.77 182 ALA A O 1
ATOM 1386 N N . ASP A 1 185 ? 7.088 12.966 13.013 1.00 13.56 183 ASP A N 1
ATOM 1387 C CA . ASP A 1 185 ? 7.290 13.112 14.454 1.00 12.82 183 ASP A CA 1
ATOM 1388 C C . ASP A 1 185 ? 8.733 13.380 14.907 1.00 11.67 183 ASP A C 1
A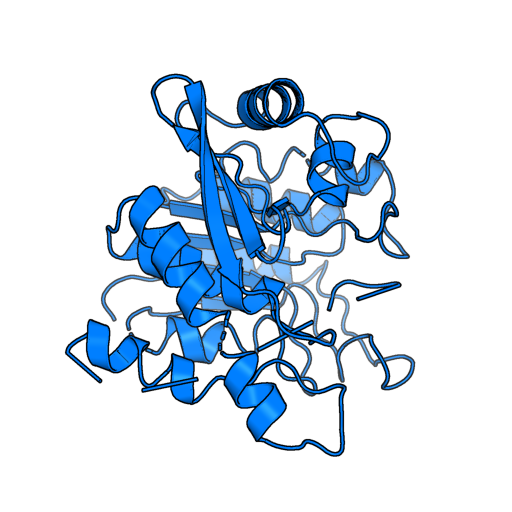TOM 1389 O O . ASP A 1 185 ? 9.016 13.343 16.108 1.00 10.90 183 ASP A O 1
ATOM 1394 N N . GLN A 1 186 ? 9.622 13.643 13.945 1.00 11.32 184 GLN A N 1
ATOM 1395 C CA . GLN A 1 186 ? 11.040 13.886 14.230 1.00 11.42 184 GLN A CA 1
ATOM 1396 C C . GLN A 1 186 ? 11.369 15.370 14.154 1.00 10.77 184 GLN A C 1
ATOM 1397 O O . GLN A 1 186 ? 10.696 16.134 13.461 1.00 10.77 184 GLN A O 1
ATOM 1403 N N . ILE A 1 187 ? 12.401 15.769 14.893 1.00 10.12 185 ILE A N 1
ATOM 1404 C CA . ILE A 1 187 ? 13.005 17.084 14.722 1.00 10.23 185 ILE A CA 1
ATOM 1405 C C . ILE A 1 187 ? 14.514 16.882 14.599 1.00 9.30 185 ILE A C 1
ATOM 1406 O O . ILE A 1 187 ? 15.082 15.989 15.214 1.00 9.40 185 ILE A O 1
ATOM 1411 N N . GLY A 1 188 ? 15.164 17.687 13.768 1.00 9.45 186 GLY A N 1
ATOM 1412 C CA . GLY A 1 188 ? 16.588 17.506 13.561 1.00 9.32 186 GLY A CA 1
ATOM 1413 C C . GLY A 1 188 ? 17.197 18.450 12.552 1.00 8.73 186 GLY A C 1
ATOM 1414 O O . GLY A 1 188 ? 16.667 19.531 12.289 1.00 9.59 186 GLY A O 1
ATOM 1415 N N . CYS A 1 189 ? 18.310 18.001 11.987 1.00 8.38 187 CYS A N 1
ATOM 1416 C CA . CYS A 1 189 ? 19.179 18.829 11.163 1.00 8.69 187 CYS A CA 1
ATOM 1417 C C . CYS A 1 189 ? 19.098 18.445 9.698 1.00 9.01 187 CYS A C 1
ATOM 1418 O O . CYS A 1 189 ? 19.069 17.262 9.347 1.00 9.55 187 CYS A O 1
ATOM 1421 N N . ALA A 1 190 ? 19.082 19.460 8.845 1.00 8.84 188 ALA A N 1
ATOM 1422 C CA . ALA A 1 190 ? 19.148 19.250 7.404 1.00 9.69 188 ALA A CA 1
ATOM 1423 C C . ALA A 1 190 ? 20.333 19.993 6.832 1.00 9.56 188 ALA A C 1
ATOM 1424 O O . ALA A 1 190 ? 20.635 21.108 7.256 1.00 9.60 188 ALA A O 1
ATOM 1426 N N . TRP A 1 191 ? 20.995 19.378 5.858 1.00 9.79 189 TRP A N 1
ATOM 1427 C CA . TRP A 1 191 ? 22.177 19.961 5.233 1.00 10.52 189 TRP A CA 1
ATOM 1428 C C . TRP A 1 191 ? 22.379 19.344 3.848 1.00 11.08 189 TRP A C 1
ATOM 1429 O O . TRP A 1 191 ? 21.744 18.337 3.509 1.00 11.64 189 TRP A O 1
ATOM 1440 N N . LEU A 1 192 ? 23.269 19.943 3.061 1.00 12.27 190 LEU A N 1
ATOM 1441 C CA . LEU A 1 192 ? 23.603 19.413 1.739 1.00 13.06 190 LEU A CA 1
ATOM 1442 C C . LEU A 1 192 ? 24.845 18.544 1.818 1.00 13.77 190 LEU A C 1
ATOM 1443 O O . LEU A 1 192 ? 25.855 18.954 2.386 1.00 13.58 190 LEU A O 1
ATOM 1448 N N . ASP A 1 193 ? 24.786 17.369 1.247 1.00 14.91 191 ASP A N 1
ATOM 1449 C CA . ASP A 1 193 ? 25.951 16.538 1.071 1.00 16.55 191 ASP A CA 1
ATOM 1450 C C . ASP A 1 193 ? 26.810 17.052 -0.075 1.00 17.57 191 ASP A C 1
ATOM 1451 O O . ASP A 1 193 ? 26.460 17.987 -0.733 1.00 17.32 191 ASP A O 1
ATOM 1456 N N . GLU A 1 194 ? 27.939 16.392 -0.279 1.00 19.25 192 GLU A N 1
ATOM 1457 C CA . GLU A 1 194 ? 28.865 16.804 -1.310 1.00 21.29 192 GLU A CA 1
ATOM 1458 C C . GLU A 1 194 ? 28.281 16.818 -2.725 1.00 21.36 192 GLU A C 1
ATOM 1459 O O . GLU A 1 194 ? 28.730 17.552 -3.558 1.00 22.17 192 GLU A O 1
ATOM 1465 N N . ALA A 1 195 ? 27.284 15.969 -2.930 1.00 21.65 193 ALA A N 1
ATOM 1466 C CA . ALA A 1 195 ? 26.600 15.783 -4.173 1.00 21.73 193 ALA A CA 1
ATOM 1467 C C . ALA A 1 195 ? 25.455 16.759 -4.347 1.00 21.75 193 ALA A C 1
ATOM 1468 O O . ALA A 1 195 ? 24.789 16.761 -5.334 1.00 21.86 193 ALA A O 1
ATOM 1470 N N . GLY A 1 196 ? 25.260 17.599 -3.337 1.00 21.47 194 GLY A N 1
ATOM 1471 C CA . GLY A 1 196 ? 24.233 18.640 -3.368 1.00 21.13 194 GLY A CA 1
ATOM 1472 C C . GLY A 1 196 ? 22.837 18.143 -3.039 1.00 20.62 194 GLY A C 1
ATOM 1473 O O . GLY A 1 196 ? 21.844 18.827 -3.309 1.00 21.10 194 GLY A O 1
ATOM 1474 N N . HIS A 1 197 ? 22.759 16.947 -2.463 1.00 20.40 195 HIS A N 1
ATOM 1475 C CA . HIS A 1 197 ? 21.484 16.370 -2.066 1.00 20.06 195 HIS A CA 1
ATOM 1476 C C . HIS A 1 197 ? 21.186 16.717 -0.615 1.00 19.10 195 HIS A C 1
ATOM 1477 O O . HIS A 1 197 ? 22.084 16.710 0.233 1.00 18.76 195 HIS A O 1
ATOM 1484 N N . VAL A 1 198 ? 19.922 17.019 -0.343 1.00 18.09 196 VAL A N 1
ATOM 1485 C CA . VAL A 1 198 ? 19.478 17.355 1.006 1.00 17.32 196 VAL A CA 1
ATOM 1486 C C . VAL A 1 198 ? 19.487 16.101 1.864 1.00 16.87 196 VAL A C 1
ATOM 1487 O O . VAL A 1 198 ? 18.848 15.090 1.536 1.00 17.21 196 VAL A O 1
ATOM 1491 N N . GLN A 1 199 ? 20.239 16.165 2.954 1.00 15.83 197 GLN A N 1
ATOM 1492 C CA . GLN A 1 199 ? 20.260 15.092 3.928 1.00 15.26 197 GLN A CA 1
ATOM 1493 C C . GLN A 1 199 ? 19.578 15.550 5.209 1.00 14.89 197 GLN A C 1
ATOM 1494 O O . GLN A 1 199 ? 19.491 16.746 5.491 1.00 13.80 197 GLN A O 1
ATOM 1500 N N . TYR A 1 200 ? 19.090 14.605 5.979 1.00 14.95 198 TYR A N 1
ATOM 1501 C CA . TYR A 1 200 ? 18.407 14.890 7.233 1.00 15.11 198 TYR A CA 1
ATOM 1502 C C . TYR A 1 200 ? 18.717 13.865 8.253 1.00 15.73 198 TYR A C 1
ATOM 1503 O O . TYR A 1 200 ? 18.765 12.701 7.987 1.00 16.76 198 TYR A O 1
ATOM 1512 N N . CYS A 1 201 ? 18.889 14.277 9.461 1.00 15.69 199 CYS A N 1
ATOM 1513 C CA . CYS A 1 201 ? 18.794 13.340 10.532 1.00 16.35 199 CYS A CA 1
ATOM 1514 C C . CYS A 1 201 ? 18.119 14.005 11.702 1.00 15.62 199 CYS A C 1
ATOM 1515 O O . CYS A 1 201 ? 18.264 15.135 11.941 1.00 15.91 199 CYS A O 1
ATOM 1518 N N . GLY A 1 202 ? 17.345 13.212 12.389 1.00 14.71 200 GLY A N 1
ATOM 1519 C CA . GLY A 1 202 ? 16.595 13.709 13.510 1.00 13.55 200 GLY A CA 1
ATOM 1520 C C . GLY A 1 202 ? 16.355 12.691 14.629 1.00 12.38 200 GLY A C 1
ATOM 1521 O O . GLY A 1 202 ? 16.869 11.643 14.624 1.00 13.68 200 GLY A O 1
ATOM 1522 N N . ALA A 1 203 ? 15.591 13.101 15.595 1.00 11.14 201 ALA A N 1
ATOM 1523 C CA . ALA A 1 203 ? 15.214 12.231 16.681 1.00 10.07 201 ALA A CA 1
ATOM 1524 C C . ALA A 1 203 ? 13.756 12.538 16.986 1.00 9.92 201 ALA A C 1
ATOM 1525 O O . ALA A 1 203 ? 13.255 13.616 16.652 1.00 9.56 201 ALA A O 1
ATOM 1527 N N . ARG A 1 204 ? 13.066 11.591 17.610 1.00 9.45 202 ARG A N 1
ATOM 1528 C CA . ARG A 1 204 ? 11.649 11.760 17.897 1.00 8.96 202 ARG A CA 1
ATOM 1529 C C . ARG A 1 204 ? 11.428 12.937 18.848 1.00 9.21 202 ARG A C 1
ATOM 1530 O O . ARG A 1 204 ? 12.008 12.982 19.931 1.00 9.11 202 ARG A O 1
ATOM 1538 N N . ARG A 1 205 ? 10.592 13.879 18.430 1.00 9.37 203 ARG A N 1
ATOM 1539 C CA . ARG A 1 205 ? 10.370 15.112 19.161 1.00 10.52 203 ARG A CA 1
ATOM 1540 C C . ARG A 1 205 ? 9.662 14.830 20.486 1.00 10.13 203 ARG A C 1
ATOM 1541 O O . ARG A 1 205 ? 8.675 14.078 20.539 1.00 10.43 203 ARG A O 1
ATOM 1549 N N . LEU A 1 206 ? 10.175 15.441 21.549 1.00 9.57 204 LEU A N 1
ATOM 1550 C CA . LEU A 1 206 ? 9.631 15.287 22.894 1.00 9.52 204 LEU A CA 1
ATOM 1551 C C . LEU A 1 206 ? 8.780 16.505 23.239 1.00 10.21 204 LEU A C 1
ATOM 1552 O O . LEU A 1 206 ? 9.042 17.593 22.733 1.00 10.50 204 LEU A O 1
ATOM 1557 N N . PRO A 1 207 ? 7.754 16.331 24.087 1.00 10.68 205 PRO A N 1
ATOM 1558 C CA . PRO A 1 207 ? 6.859 17.449 24.407 1.00 11.70 205 PRO A CA 1
ATOM 1559 C C . PRO A 1 207 ? 7.539 18.519 25.244 1.00 12.56 205 PRO A C 1
ATOM 1560 O O . PRO A 1 207 ? 8.406 18.214 26.060 1.00 12.85 205 PRO A O 1
ATOM 1564 N N . GLY A 1 208 ? 7.125 19.766 25.040 1.00 12.94 206 GLY A N 1
ATOM 1565 C CA . GLY A 1 208 ? 7.601 20.883 25.839 1.00 14.25 206 GLY A CA 1
ATOM 1566 C C . GLY A 1 208 ? 8.669 21.682 25.130 1.00 14.59 206 GLY A C 1
ATOM 1567 O O . GLY A 1 208 ? 9.094 21.344 24.028 1.00 15.28 206 GLY A O 1
ATOM 1568 N N . HIS A 1 209 ? 9.100 22.754 25.782 1.00 15.48 207 HIS A N 1
ATOM 1569 C CA . HIS A 1 209 ? 10.225 23.542 25.296 1.00 15.94 207 HIS A CA 1
ATOM 1570 C C . HIS A 1 209 ? 11.191 23.790 26.444 1.00 14.84 207 HIS A C 1
ATOM 1571 O O . HIS A 1 209 ? 10.774 23.998 27.590 1.00 15.29 207 HIS A O 1
ATOM 1578 N N . TYR A 1 210 ? 12.481 23.728 26.120 1.00 13.92 208 TYR A N 1
ATOM 1579 C CA . TYR A 1 210 ? 13.545 23.692 27.116 1.00 12.55 208 TYR A CA 1
ATOM 1580 C C . TYR A 1 210 ? 14.672 24.620 26.745 1.00 11.87 208 TYR A C 1
ATOM 1581 O O . TYR A 1 210 ? 15.208 24.563 25.637 1.00 13.43 208 TYR A O 1
ATOM 1590 N N . ASN A 1 211 ? 15.058 25.440 27.702 1.00 9.91 209 ASN A N 1
ATOM 1591 C CA . ASN A 1 211 ? 16.140 26.377 27.495 1.00 8.78 209 ASN A CA 1
ATOM 1592 C C . ASN A 1 211 ? 17.476 25.665 27.354 1.00 7.90 209 ASN A C 1
ATOM 1593 O O . ASN A 1 211 ? 17.689 24.593 27.935 1.00 8.41 209 ASN A O 1
ATOM 1598 N N . GLY A 1 212 ? 18.359 26.240 26.550 1.00 7.49 210 GLY A N 1
ATOM 1599 C CA . GLY A 1 212 ? 19.705 25.721 26.435 1.00 7.17 210 GLY A CA 1
ATOM 1600 C C . GLY A 1 212 ? 19.901 24.651 25.376 1.00 6.51 210 GLY A C 1
ATOM 1601 O O . GLY A 1 212 ? 21.021 24.186 25.178 1.00 6.65 210 GLY A O 1
ATOM 1602 N N . THR A 1 213 ? 18.838 24.257 24.679 1.00 6.64 211 THR A N 1
ATOM 1603 C CA . THR A 1 213 ? 18.969 23.164 23.707 1.00 7.25 211 THR A CA 1
ATOM 1604 C C . THR A 1 213 ? 19.864 23.565 22.527 1.00 6.26 211 THR A C 1
ATOM 1605 O O . THR A 1 213 ? 20.733 22.799 22.109 1.00 6.69 211 THR A O 1
ATOM 1609 N N . GLY A 1 214 ? 19.668 24.775 22.004 1.00 6.52 212 GLY A N 1
ATOM 1610 C CA . GLY A 1 214 ? 20.487 25.248 20.894 1.00 6.43 212 GLY A CA 1
ATOM 1611 C C . GLY A 1 214 ? 21.947 25.384 21.280 1.00 6.51 212 GLY A C 1
ATOM 1612 O O . GLY A 1 214 ? 22.830 24.974 20.531 1.00 6.41 212 GLY A O 1
ATOM 1613 N N . ASP A 1 215 ? 22.210 25.959 22.452 1.00 6.64 213 ASP A N 1
ATOM 1614 C CA . ASP A 1 215 ? 23.587 26.136 22.918 1.00 7.13 213 ASP A CA 1
ATOM 1615 C C . ASP A 1 215 ? 24.281 24.792 23.115 1.00 6.72 213 ASP A C 1
ATOM 1616 O O . ASP A 1 215 ? 25.447 24.633 22.762 1.00 6.62 213 ASP A O 1
ATOM 1621 N N . THR A 1 216 ? 23.571 23.830 23.693 1.00 6.25 214 THR A N 1
ATOM 1622 C CA . THR A 1 216 ? 24.144 22.522 23.946 1.00 6.84 214 THR A CA 1
ATOM 1623 C C . THR A 1 216 ? 24.364 21.767 22.635 1.00 6.31 214 THR A C 1
ATOM 1624 O O . THR A 1 216 ? 25.406 21.139 22.447 1.00 6.56 214 THR A O 1
ATOM 1628 N N . LEU A 1 217 ? 23.405 21.842 21.718 1.00 6.02 215 LEU A N 1
ATOM 1629 C CA . LEU A 1 217 ? 23.593 21.250 20.399 1.00 6.12 215 LEU A CA 1
ATOM 1630 C C . LEU A 1 217 ? 24.847 21.783 19.718 1.00 5.77 215 LEU A C 1
ATOM 1631 O O . LEU A 1 217 ? 25.658 21.010 19.190 1.00 5.99 215 LEU A O 1
ATOM 1636 N N . ALA A 1 218 ? 25.011 23.106 19.737 1.00 5.43 216 ALA A N 1
ATOM 1637 C CA . ALA A 1 218 ? 26.160 23.719 19.092 1.00 5.51 216 ALA A CA 1
ATOM 1638 C C . ALA A 1 218 ? 27.469 23.278 19.732 1.00 5.21 216 ALA A C 1
ATOM 1639 O O . ALA A 1 218 ? 28.438 22.997 19.034 1.00 5.92 216 ALA A O 1
ATOM 1641 N N . ALA A 1 219 ? 27.505 23.223 21.065 1.00 5.56 217 ALA A N 1
ATOM 1642 C CA . ALA A 1 219 ? 28.708 22.782 21.765 1.00 5.69 217 ALA A CA 1
ATOM 1643 C C . ALA A 1 219 ? 29.061 21.342 21.396 1.00 5.46 217 ALA A C 1
ATOM 1644 O O . ALA A 1 219 ? 30.221 21.025 21.154 1.00 5.12 217 ALA A O 1
ATOM 1646 N N . VAL A 1 220 ? 28.056 20.471 21.366 1.00 5.48 218 VAL A N 1
ATOM 1647 C CA . VAL A 1 220 ? 28.288 19.067 21.018 1.00 5.64 218 VAL A CA 1
ATOM 1648 C C . VAL A 1 220 ? 28.785 18.918 19.582 1.00 5.53 218 VAL A C 1
ATOM 1649 O O . VAL A 1 220 ? 29.738 18.188 19.320 1.00 5.67 218 VAL A O 1
ATOM 1653 N N . ILE A 1 221 ? 28.146 19.627 18.662 1.00 5.31 219 ILE A N 1
ATOM 1654 C CA . ILE A 1 221 ? 28.563 19.573 17.262 1.00 5.94 219 ILE A CA 1
ATOM 1655 C C . ILE A 1 221 ? 30.003 20.067 17.086 1.00 5.60 219 ILE A C 1
ATOM 1656 O O . ILE A 1 221 ? 30.831 19.390 16.458 1.00 5.85 219 ILE A O 1
ATOM 1661 N N . ALA A 1 222 ? 30.321 21.221 17.674 1.00 5.93 220 ALA A N 1
ATOM 1662 C CA . ALA A 1 222 ? 31.677 21.744 17.592 1.00 6.26 220 ALA A CA 1
ATOM 1663 C C . ALA A 1 222 ? 32.665 20.770 18.214 1.00 6.71 220 ALA A C 1
ATOM 1664 O O . ALA A 1 222 ? 33.740 20.537 17.647 1.00 6.96 220 ALA A O 1
ATOM 1666 N N . GLY A 1 223 ? 32.315 20.205 19.372 1.00 6.62 221 GLY A N 1
ATOM 1667 C CA . GLY A 1 223 ? 33.194 19.269 20.058 1.00 7.37 221 GLY A CA 1
ATOM 1668 C C . GLY A 1 223 ? 33.475 18.021 19.245 1.00 7.12 221 GLY A C 1
ATOM 1669 O O . GLY A 1 223 ? 34.613 17.544 19.185 1.00 8.44 221 GLY A O 1
ATOM 1670 N N . LEU A 1 224 ? 32.444 17.475 18.614 1.00 7.21 222 LEU A N 1
ATOM 1671 C CA . LEU A 1 224 ? 32.621 16.273 17.795 1.00 7.19 222 LEU A CA 1
ATOM 1672 C C . LEU A 1 224 ? 33.410 16.555 16.517 1.00 7.05 222 LEU A C 1
ATOM 1673 O O . LEU A 1 224 ? 34.310 15.791 16.148 1.00 7.50 222 LEU A O 1
ATOM 1678 N N . LEU A 1 225 ? 33.097 17.666 15.860 1.00 7.01 223 LEU A N 1
ATOM 1679 C CA . LEU A 1 225 ? 33.838 18.027 14.655 1.00 7.77 223 LEU A CA 1
ATOM 1680 C C . LEU A 1 225 ? 35.305 18.262 14.973 1.00 8.12 223 LEU A C 1
ATOM 1681 O O . LEU A 1 225 ? 36.180 17.838 14.220 1.00 8.63 223 LEU A O 1
ATOM 1686 N N . GLY A 1 226 ? 35.578 18.908 16.105 1.00 7.84 224 GLY A N 1
ATOM 1687 C CA . GLY A 1 226 ? 36.954 19.193 16.505 1.00 9.48 224 GLY A CA 1
ATOM 1688 C C . GLY A 1 226 ? 37.752 17.953 16.834 1.00 10.90 224 GLY A C 1
ATOM 1689 O O . GLY A 1 226 ? 38.979 17.987 16.854 1.00 11.58 224 GLY A O 1
ATOM 1690 N N . ARG A 1 227 ? 37.055 16.850 17.090 1.00 11.36 225 ARG A N 1
ATOM 1691 C CA . ARG A 1 227 ? 37.711 15.577 17.390 1.00 12.89 225 ARG A CA 1
ATOM 1692 C C . ARG A 1 227 ? 37.792 14.682 16.151 1.00 13.48 225 ARG A C 1
ATOM 1693 O O . ARG A 1 227 ? 38.205 13.524 16.241 1.00 14.70 225 ARG A O 1
ATOM 1701 N N . GLY A 1 228 ? 37.417 15.225 14.995 1.00 13.55 226 GLY A N 1
ATOM 1702 C CA . GLY A 1 228 ? 37.682 14.572 13.715 1.00 14.46 226 GLY A CA 1
ATOM 1703 C C . GLY A 1 228 ? 36.531 13.789 13.121 1.00 14.74 226 GLY A C 1
ATOM 1704 O O . GLY A 1 228 ? 36.682 13.157 12.075 1.00 15.18 226 GLY A O 1
ATOM 1705 N N . TYR A 1 229 ? 35.377 13.830 13.774 1.00 14.95 227 TYR A N 1
ATOM 1706 C CA . TYR A 1 229 ? 34.205 13.141 13.260 1.00 15.34 227 TYR A CA 1
ATOM 1707 C C . TYR A 1 229 ? 33.653 13.848 12.041 1.00 15.19 227 TYR A C 1
ATOM 1708 O O . TYR A 1 229 ? 33.506 15.068 12.049 1.00 14.78 227 TYR A O 1
ATOM 1717 N N . PRO A 1 230 ? 33.341 13.084 10.983 1.00 15.37 228 PRO A N 1
ATOM 1718 C CA . PRO A 1 230 ? 32.700 13.671 9.820 1.00 14.90 228 PRO A CA 1
ATOM 1719 C C . PRO A 1 230 ? 31.337 14.272 10.173 1.00 13.99 228 PRO A C 1
ATOM 1720 O O . PRO A 1 230 ? 30.743 13.919 11.195 1.00 13.10 228 PRO A O 1
ATOM 1724 N N . LEU A 1 231 ? 30.865 15.181 9.331 1.00 13.45 229 LEU A N 1
ATOM 1725 C CA . LEU A 1 231 ? 29.636 15.933 9.589 1.00 12.84 229 LEU A CA 1
ATOM 1726 C C . LEU A 1 231 ? 28.399 15.061 9.786 1.00 12.31 229 LEU A C 1
ATOM 1727 O O . LEU A 1 231 ? 27.675 15.240 10.763 1.00 11.17 229 LEU A O 1
ATOM 1732 N N . ALA A 1 232 ? 28.153 14.123 8.870 1.00 11.77 230 ALA A N 1
ATOM 1733 C CA . ALA A 1 232 ? 26.933 13.319 8.939 1.00 11.73 230 ALA A CA 1
ATOM 1734 C C . ALA A 1 232 ? 26.811 12.533 10.254 1.00 11.31 230 ALA A C 1
ATOM 1735 O O . ALA A 1 232 ? 25.791 12.657 10.939 1.00 11.22 230 ALA A O 1
ATOM 1737 N N . PRO A 1 233 ? 27.836 11.736 10.627 1.00 11.41 231 PRO A N 1
ATOM 1738 C CA . PRO A 1 233 ? 27.733 11.057 11.927 1.00 11.32 231 PRO A CA 1
ATOM 1739 C C . PRO A 1 233 ? 27.749 11.999 13.139 1.00 10.57 231 PRO A C 1
ATOM 1740 O O . PRO A 1 233 ? 27.133 11.687 14.162 1.00 11.10 231 PRO A O 1
ATOM 1744 N N . THR A 1 234 ? 28.432 13.137 13.022 1.00 9.90 232 THR A N 1
ATOM 1745 C CA . THR A 1 234 ? 28.388 14.172 14.065 1.00 9.09 232 THR A CA 1
ATOM 1746 C C . THR A 1 234 ? 26.952 14.639 14.304 1.00 8.21 232 THR A C 1
ATOM 1747 O O . THR A 1 234 ? 26.492 14.717 15.452 1.00 7.98 232 THR A O 1
ATOM 1751 N N . LEU A 1 235 ? 26.247 14.963 13.223 1.00 7.91 233 LEU A N 1
ATOM 1752 C CA . LEU A 1 235 ? 24.885 15.466 13.359 1.00 8.41 233 LEU A CA 1
ATOM 1753 C C . LEU A 1 235 ? 23.952 14.400 13.912 1.00 9.09 233 LEU A C 1
ATOM 1754 O O . LEU A 1 235 ? 23.099 14.698 14.742 1.00 8.83 233 LEU A O 1
ATOM 1759 N N . ALA A 1 236 ? 24.134 13.157 13.475 1.00 9.21 234 ALA A N 1
ATOM 1760 C CA . ALA A 1 236 ? 23.332 12.049 13.991 1.00 9.66 234 ALA A CA 1
ATOM 1761 C C . ALA A 1 236 ? 23.531 11.902 15.504 1.00 9.34 234 ALA A C 1
ATOM 1762 O O . ALA A 1 236 ? 22.560 11.843 16.258 1.00 9.72 234 ALA A O 1
ATOM 1764 N N . ARG A 1 237 ? 24.787 11.871 15.944 1.00 8.72 235 ARG A N 1
ATOM 1765 C CA . ARG A 1 237 ? 25.082 11.716 17.366 1.00 8.35 235 ARG A CA 1
ATOM 1766 C C . ARG A 1 237 ? 24.597 12.920 18.172 1.00 7.52 235 ARG A C 1
ATOM 1767 O O . ARG A 1 237 ? 24.011 12.756 19.252 1.00 7.56 235 ARG A O 1
ATOM 1775 N N . ALA A 1 238 ? 24.824 14.128 17.655 1.00 7.43 236 ALA A N 1
ATOM 1776 C CA . ALA A 1 238 ? 24.432 15.336 18.373 1.00 7.23 236 ALA A CA 1
ATOM 1777 C C . ALA A 1 238 ? 22.926 15.382 18.593 1.00 7.74 236 ALA A C 1
ATOM 1778 O O . ALA A 1 238 ? 22.456 15.736 19.675 1.00 6.93 236 ALA A O 1
ATOM 1780 N N . ASN A 1 239 ? 22.171 14.992 17.585 1.00 8.29 237 ASN A N 1
ATOM 1781 C CA . ASN A 1 239 ? 20.706 14.952 17.744 1.00 9.06 237 ASN A CA 1
ATOM 1782 C C . ASN A 1 239 ? 20.235 13.923 18.782 1.00 9.05 237 ASN A C 1
ATOM 1783 O O . ASN A 1 239 ? 19.371 14.167 19.561 1.00 9.11 237 ASN A O 1
ATOM 1788 N N . GLN A 1 240 ? 20.872 12.781 18.765 1.00 8.86 238 GLN A N 1
ATOM 1789 C CA . GLN A 1 240 ? 20.562 11.745 19.714 1.00 9.29 238 GLN A CA 1
ATOM 1790 C C . GLN A 1 240 ? 20.899 12.209 21.141 1.00 8.24 238 GLN A C 1
ATOM 1791 O O . GLN A 1 240 ? 20.145 12.023 22.040 1.00 8.16 238 GLN A O 1
ATOM 1797 N N . TRP A 1 241 ? 22.055 12.826 21.289 1.00 7.17 239 TRP A N 1
ATOM 1798 C CA . TRP A 1 241 ? 22.499 13.295 22.627 1.00 6.80 239 TRP A CA 1
ATOM 1799 C C . TRP A 1 241 ? 21.610 14.431 23.156 1.00 5.96 239 TRP A C 1
ATOM 1800 O O . TRP A 1 241 ? 21.268 14.463 24.299 1.00 6.06 239 TRP A O 1
ATOM 1811 N N . LEU A 1 242 ? 21.200 15.331 22.275 1.00 5.69 2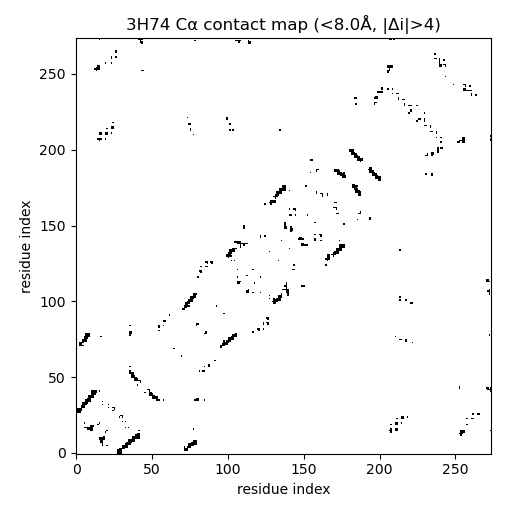40 LEU A N 1
ATOM 1812 C CA . LEU A 1 242 ? 20.277 16.397 22.693 1.00 6.19 240 LEU A CA 1
ATOM 1813 C C . LEU A 1 242 ? 18.883 15.794 23.091 1.00 5.82 240 LEU A C 1
ATOM 1814 O O . LEU A 1 242 ? 18.343 16.181 24.048 1.00 5.68 240 LEU A O 1
ATOM 1819 N N . ASN A 1 243 ? 18.443 14.822 22.308 1.00 6.27 241 ASN A N 1
ATOM 1820 C CA . ASN A 1 243 ? 17.200 14.106 22.623 1.00 6.83 241 ASN A CA 1
ATOM 1821 C C . ASN A 1 243 ? 17.293 13.491 24.027 1.00 6.62 241 ASN A C 1
ATOM 1822 O O . ASN A 1 243 ? 16.378 13.617 24.841 1.00 6.36 241 ASN A O 1
ATOM 1835 N N . ALA A 1 245 ? 19.360 14.491 26.469 1.00 6.16 243 ALA A N 1
ATOM 1836 C CA . ALA A 1 245 ? 19.458 15.536 27.486 1.00 5.71 243 ALA A CA 1
ATOM 1837 C C . ALA A 1 245 ? 18.074 16.097 27.818 1.00 5.73 243 ALA A C 1
ATOM 1838 O O . ALA A 1 245 ? 17.749 16.365 28.979 1.00 5.76 243 ALA A O 1
ATOM 1840 N N . VAL A 1 246 ? 17.255 16.298 26.787 1.00 5.60 244 VAL A N 1
ATOM 1841 C CA . VAL A 1 246 ? 15.881 16.744 27.014 1.00 6.36 244 VAL A CA 1
ATOM 1842 C C . VAL A 1 246 ? 15.082 15.693 27.800 1.00 5.77 244 VAL A C 1
ATOM 1843 O O . VAL A 1 246 ? 14.374 16.040 28.744 1.00 5.99 244 VAL A O 1
ATOM 1847 N N . ALA A 1 247 ? 15.247 14.418 27.440 1.00 5.88 245 ALA A N 1
ATOM 1848 C CA . ALA A 1 247 ? 14.574 13.338 28.169 1.00 6.01 245 ALA A CA 1
ATOM 1849 C C . ALA A 1 247 ? 14.960 13.375 29.646 1.00 5.73 245 ALA A C 1
ATOM 1850 O O . ALA A 1 247 ? 14.117 13.202 30.536 1.00 6.24 245 ALA A O 1
ATOM 1852 N N . GLU A 1 248 ? 16.237 13.609 29.930 1.00 5.62 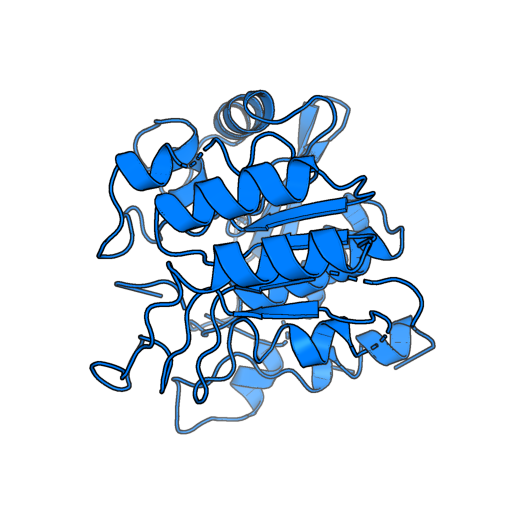246 GLU A N 1
ATOM 1853 C CA . GLU A 1 248 ? 16.664 13.669 31.321 1.00 6.07 246 GLU A CA 1
ATOM 1854 C C . GLU A 1 248 ? 16.043 14.854 32.053 1.00 5.80 246 GLU A C 1
ATOM 1855 O O . GLU A 1 248 ? 15.663 14.765 33.224 1.00 6.59 246 GLU A O 1
ATOM 1861 N N . THR A 1 249 ? 15.935 15.968 31.338 1.00 5.60 247 THR A N 1
ATOM 1862 C CA . THR A 1 249 ? 15.341 17.182 31.896 1.00 6.30 247 THR A CA 1
ATOM 1863 C C . THR A 1 249 ? 13.895 16.903 32.311 1.00 6.19 247 THR A C 1
ATOM 1864 O O . THR A 1 249 ? 13.482 17.247 33.417 1.00 6.45 247 THR A O 1
ATOM 1868 N N . ILE A 1 250 ? 13.147 16.260 31.417 1.00 6.52 248 ILE A N 1
ATOM 1869 C CA . ILE A 1 250 ? 11.762 15.874 31.714 1.00 7.10 248 ILE A CA 1
ATOM 1870 C C . ILE A 1 250 ? 11.717 14.939 32.933 1.00 7.16 248 ILE A C 1
ATOM 1871 O O . ILE A 1 250 ? 10.907 15.116 33.851 1.00 7.71 248 ILE A O 1
ATOM 1876 N N . ALA A 1 251 ? 12.631 13.975 32.967 1.00 6.86 249 ALA A N 1
ATOM 1877 C CA . ALA A 1 251 ? 12.658 12.967 34.031 1.00 7.03 249 ALA A CA 1
ATOM 1878 C C . ALA A 1 251 ? 12.933 13.562 35.405 1.00 7.69 249 ALA A C 1
ATOM 1879 O O . ALA A 1 251 ? 12.577 12.968 36.418 1.00 8.13 249 ALA A O 1
ATOM 1881 N N . GLN A 1 252 ? 13.572 14.730 35.447 1.00 7.61 250 GLN A N 1
ATOM 1882 C CA . GLN A 1 252 ? 13.886 15.390 36.703 1.00 8.73 250 GLN A CA 1
ATOM 1883 C C . GLN A 1 252 ? 12.674 16.032 37.372 1.00 9.38 250 GLN A C 1
ATOM 1884 O O . GLN A 1 252 ? 12.774 16.482 38.516 1.00 9.45 250 GLN A O 1
ATOM 1890 N N . ASN A 1 253 ? 11.539 16.070 36.674 1.00 9.95 251 ASN A N 1
ATOM 1891 C CA . ASN A 1 253 ? 10.284 16.583 37.249 1.00 11.47 251 ASN A CA 1
ATOM 1892 C C . ASN A 1 253 ? 10.527 17.918 37.948 1.00 11.75 251 ASN A C 1
ATOM 1893 O O . ASN A 1 253 ? 10.217 18.102 39.131 1.00 11.79 251 ASN A O 1
ATOM 1898 N N . ARG A 1 254 ? 11.094 18.856 37.201 1.00 11.40 252 ARG A N 1
ATOM 1899 C CA . ARG A 1 254 ? 11.570 20.109 37.775 1.00 12.16 252 ARG A CA 1
ATOM 1900 C C . ARG A 1 254 ? 10.435 21.037 38.154 1.00 13.36 252 ARG A C 1
ATOM 1901 O O . ARG A 1 254 ? 9.434 21.116 37.454 1.00 14.21 252 ARG A O 1
ATOM 1909 N N . THR A 1 255 ? 10.612 21.737 39.270 1.00 14.73 253 THR A N 1
ATOM 1910 C CA . THR A 1 255 ? 9.651 22.751 39.696 1.00 16.00 253 THR A CA 1
ATOM 1911 C C . THR A 1 255 ? 9.919 24.086 39.007 1.00 15.59 253 THR A C 1
ATOM 1912 O O . THR A 1 255 ? 9.001 24.889 38.831 1.00 16.47 253 THR A O 1
ATOM 1916 N N . ASP A 1 256 ? 11.176 24.317 38.626 1.00 14.92 254 ASP A N 1
ATOM 1917 C CA . ASP A 1 256 ? 11.573 25.555 37.951 1.00 14.50 254 ASP A CA 1
ATOM 1918 C C . ASP A 1 256 ? 11.878 25.250 36.484 1.00 13.87 254 ASP A C 1
ATOM 1919 O O . ASP A 1 256 ? 12.901 24.624 36.175 1.00 14.36 254 ASP A O 1
ATOM 1924 N N . ASP A 1 257 ? 10.999 25.694 35.590 1.00 13.00 255 ASP A N 1
ATOM 1925 C CA . ASP A 1 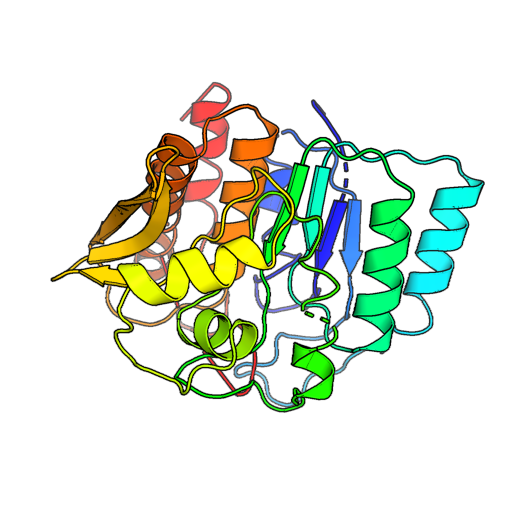257 ? 11.175 25.433 34.157 1.00 12.89 255 ASP A CA 1
ATOM 1926 C C . ASP A 1 257 ? 12.168 26.362 33.453 1.00 11.59 255 ASP A C 1
ATOM 1927 O O . ASP A 1 257 ? 12.344 26.272 32.242 1.00 11.59 255 ASP A O 1
ATOM 1932 N N . ARG A 1 258 ? 12.819 27.247 34.205 1.00 9.67 256 ARG A N 1
ATOM 1933 C CA . ARG A 1 258 ? 13.756 28.199 33.602 1.00 9.09 256 ARG A CA 1
ATOM 1934 C C . ARG A 1 258 ? 15.160 27.633 33.395 1.00 8.42 256 ARG A C 1
ATOM 1935 O O . ARG A 1 258 ? 15.841 28.013 32.443 1.00 8.16 256 ARG A O 1
ATOM 1943 N N . GLN A 1 259 ? 15.591 26.732 34.276 1.00 7.88 257 GLN A N 1
ATOM 1944 C CA . GLN A 1 259 ? 16.923 26.152 34.170 1.00 8.51 257 GLN A CA 1
ATOM 1945 C C . GLN A 1 259 ? 17.099 25.416 32.847 1.00 7.63 257 GLN A C 1
ATOM 1946 O O . GLN A 1 259 ? 16.192 24.729 32.390 1.00 7.29 257 GLN A O 1
ATOM 1952 N N . GLY A 1 260 ? 18.269 25.560 32.243 1.00 7.50 258 GLY A N 1
ATOM 1953 C CA . GLY A 1 260 ? 18.560 24.885 31.001 1.00 7.24 258 GLY A CA 1
ATOM 1954 C C . GLY A 1 260 ? 18.609 23.369 31.108 1.00 6.80 258 GLY A C 1
ATOM 1955 O O . GLY A 1 260 ? 18.586 22.787 32.201 1.00 6.87 258 GLY A O 1
ATOM 1956 N N . VAL A 1 261 ? 18.691 22.737 29.938 1.00 6.48 259 VAL A N 1
ATOM 1957 C CA . VAL A 1 261 ? 18.654 21.278 29.816 1.00 7.51 259 VAL A CA 1
ATOM 1958 C C . VAL A 1 261 ? 19.684 20.579 30.713 1.00 6.70 259 VAL A C 1
ATOM 1959 O O . VAL A 1 261 ? 20.811 21.064 30.892 1.00 6.70 259 VAL A O 1
ATOM 1963 N N . ALA A 1 262 ? 19.274 19.456 31.297 1.00 6.45 260 ALA A N 1
ATOM 1964 C CA . ALA A 1 262 ? 20.145 18.607 32.096 1.00 6.13 260 ALA A CA 1
ATOM 1965 C C . ALA A 1 262 ? 21.353 18.131 31.291 1.00 5.75 260 ALA A C 1
ATOM 1966 O O . ALA A 1 262 ? 21.248 17.815 30.100 1.00 5.63 260 ALA A O 1
ATOM 1968 N N . LEU A 1 263 ? 22.485 18.041 31.984 1.00 5.33 261 LEU A N 1
ATOM 1969 C CA . LEU A 1 263 ? 23.750 17.670 31.355 1.00 5.45 261 LEU A CA 1
ATOM 1970 C C . LEU A 1 263 ? 24.337 16.339 31.817 1.00 5.37 261 LEU A C 1
ATOM 1971 O O . LEU A 1 263 ? 25.278 15.853 31.205 1.00 5.86 261 LEU A O 1
ATOM 1976 N N . GLY A 1 264 ? 23.779 15.732 32.865 1.00 5.38 262 GLY A N 1
ATOM 1977 C CA . GLY A 1 264 ? 24.380 14.536 33.457 1.00 6.21 262 GLY A CA 1
ATOM 1978 C C . GLY A 1 264 ? 24.502 13.358 32.509 1.00 5.68 262 GLY A C 1
ATOM 1979 O O . GLY A 1 264 ? 25.577 12.778 32.359 1.00 5.89 262 GLY A O 1
ATOM 1980 N N . ASP A 1 265 ? 23.400 12.980 31.867 1.00 5.60 263 ASP A N 1
ATOM 1981 C CA . ASP A 1 265 ? 23.427 11.849 30.936 1.00 5.93 263 ASP A CA 1
ATOM 1982 C C . ASP A 1 265 ? 24.342 12.158 29.755 1.00 5.57 263 ASP A C 1
ATOM 1983 O O . ASP A 1 265 ? 25.056 11.287 29.264 1.00 5.97 263 ASP A O 1
ATOM 1988 N N . LEU A 1 266 ? 24.342 13.420 29.331 1.00 6.06 264 LEU A N 1
ATOM 1989 C CA . LEU A 1 266 ? 25.226 13.868 28.262 1.00 6.43 264 LEU A CA 1
ATOM 1990 C C . LEU A 1 266 ? 26.708 13.722 28.633 1.00 6.10 264 LEU A C 1
ATOM 1991 O O . LEU A 1 266 ? 27.516 13.190 27.864 1.00 6.45 264 LEU A O 1
ATOM 1996 N N . LEU A 1 267 ? 27.063 14.177 29.831 1.00 6.46 265 LEU A N 1
ATOM 1997 C CA . LEU A 1 267 ? 28.447 14.036 30.292 1.00 7.14 265 LEU A CA 1
ATOM 1998 C C . LEU A 1 267 ? 28.868 12.566 30.357 1.00 7.83 265 LEU A C 1
ATOM 1999 O O . LEU A 1 267 ? 29.992 12.217 29.984 1.00 7.75 265 LEU A O 1
ATOM 2004 N N A GLN A 1 268 ? 27.953 11.714 30.811 0.50 7.79 266 GLN A N 1
ATOM 2005 N N B GLN A 1 268 ? 27.961 11.712 30.830 0.50 7.94 266 GLN A N 1
ATOM 2006 C CA A GLN A 1 268 ? 28.183 10.273 30.854 0.50 8.38 266 GLN A CA 1
ATOM 2007 C CA B GLN A 1 268 ? 28.200 10.269 30.843 0.50 8.86 266 GLN A CA 1
ATOM 2008 C C A GLN A 1 268 ? 28.431 9.677 29.463 0.50 8.35 266 GLN A C 1
ATOM 2009 C C B GLN A 1 268 ? 28.502 9.750 29.438 0.50 8.48 266 GLN A C 1
ATOM 2010 O O A GLN A 1 268 ? 29.309 8.828 29.291 0.50 8.70 266 GLN A O 1
ATOM 2011 O O B GLN A 1 268 ? 29.498 9.046 29.226 0.50 8.66 266 GLN A O 1
ATOM 2022 N N . ALA A 1 269 ? 27.666 10.126 28.472 1.00 8.05 267 ALA A N 1
ATOM 2023 C CA . ALA A 1 269 ? 27.838 9.659 27.096 1.00 7.98 267 ALA A CA 1
ATOM 2024 C C . ALA A 1 269 ? 29.154 10.138 26.506 1.00 8.22 267 ALA A C 1
ATOM 2025 O O . ALA A 1 269 ? 29.823 9.391 25.790 1.00 8.75 267 ALA A O 1
ATOM 2027 N N . ILE A 1 270 ? 29.535 11.371 26.825 1.00 7.86 268 ILE A N 1
ATOM 2028 C CA . ILE A 1 270 ? 30.808 11.923 26.382 1.00 8.66 268 ILE A CA 1
ATOM 2029 C C . ILE A 1 270 ? 31.979 11.107 26.943 1.00 9.75 268 ILE A C 1
ATOM 2030 O O . ILE A 1 270 ? 32.900 10.734 26.207 1.00 10.38 268 ILE A O 1
ATOM 2035 N N . LEU A 1 271 ? 31.938 10.815 28.236 1.00 10.74 269 LEU A N 1
ATOM 2036 C CA . LEU A 1 271 ? 33.002 10.024 28.842 1.00 12.57 269 LEU A CA 1
ATOM 2037 C C . LEU A 1 271 ? 33.035 8.594 28.287 1.00 13.51 269 LEU A C 1
ATOM 2038 O O . LEU A 1 271 ? 34.117 8.028 28.087 1.00 14.29 269 LEU A O 1
ATOM 2043 N N . ALA A 1 272 ? 31.867 8.019 28.007 1.00 14.21 270 ALA A N 1
ATOM 2044 C CA . ALA A 1 272 ? 31.802 6.687 27.398 1.00 15.06 270 ALA A CA 1
ATOM 2045 C C . ALA A 1 272 ? 32.426 6.688 26.006 1.00 15.54 270 ALA A C 1
ATOM 2046 O O . ALA A 1 272 ? 33.150 5.757 25.648 1.00 15.71 270 ALA A O 1
ATOM 2048 N N . LEU A 1 273 ? 32.219 7.739 25.241 1.00 15.77 271 LEU A N 1
ATOM 2049 C CA . LEU A 1 273 ? 32.817 7.873 23.920 1.00 16.56 271 LEU A CA 1
ATOM 2050 C C . LEU A 1 273 ? 34.324 8.015 24.055 1.00 17.29 271 LEU A C 1
ATOM 2051 O O . LEU A 1 273 ? 35.051 7.441 23.325 1.00 17.77 271 LEU A O 1
ATOM 2056 N N . ASN A 1 274 ? 34.776 8.790 25.006 1.00 18.05 272 ASN A N 1
ATOM 2057 C CA . ASN A 1 274 ? 36.191 8.957 25.306 1.00 19.14 272 ASN A CA 1
ATOM 2058 C C . ASN A 1 274 ? 36.819 7.593 25.645 1.00 20.07 272 ASN A C 1
ATOM 2059 O O . ASN A 1 274 ? 37.888 7.296 25.204 1.00 20.23 272 ASN A O 1
ATOM 2064 N N . GLU A 1 275 ? 36.122 6.882 26.489 1.00 21.42 273 GLU A N 1
ATOM 2065 C CA . GLU A 1 275 ? 36.260 5.487 26.860 1.00 23.02 273 GLU A CA 1
ATOM 2066 C C . GLU A 1 275 ? 36.636 5.268 28.255 1.00 23.55 273 GLU A C 1
ATOM 2067 O O . GLU A 1 275 ? 35.819 5.418 29.171 1.00 24.68 273 GLU A O 1
ATOM 2073 N N . HIS A 1 279 ? 10.882 38.789 23.173 1.00 17.15 277 HIS A N 1
ATOM 2074 C CA . HIS A 1 279 ? 11.484 37.464 23.064 1.00 16.93 277 HIS A CA 1
ATOM 2075 C C . HIS A 1 279 ? 12.985 37.526 22.813 1.00 16.06 277 HIS A C 1
ATOM 2076 O O . HIS A 1 279 ? 13.477 38.367 22.054 1.00 15.57 277 HIS A O 1
ATOM 2083 N N . HIS A 1 280 ? 13.700 36.609 23.457 1.00 15.26 278 HIS A N 1
ATOM 2084 C CA . HIS A 1 280 ? 15.152 36.557 23.380 1.00 14.83 278 HIS A CA 1
ATOM 2085 C C . HIS A 1 280 ? 15.629 35.119 23.196 1.00 14.10 278 HIS A C 1
ATOM 2086 O O . HIS A 1 280 ? 14.885 34.167 23.444 1.00 13.71 278 HIS A O 1
ATOM 2093 N N . HIS A 1 281 ? 16.874 34.970 22.751 1.00 13.18 279 HIS A N 1
ATOM 2094 C CA . HIS A 1 281 ? 17.529 33.663 22.683 1.00 12.97 279 HIS A CA 1
ATOM 2095 C C . HIS A 1 281 ? 17.583 33.008 24.059 1.00 13.33 279 HIS A C 1
ATOM 2096 O O . HIS A 1 281 ? 17.850 33.670 25.063 1.00 13.49 279 HIS A O 1
ATOM 2103 N N . HIS A 1 282 ? 17.322 31.708 24.091 1.00 14.08 280 HIS A N 1
ATOM 2104 C CA . HIS A 1 282 ? 17.300 30.958 25.339 1.00 14.96 280 HIS A CA 1
ATOM 2105 C C . HIS A 1 282 ? 17.836 29.556 25.105 1.00 15.19 280 HIS A C 1
ATOM 2106 O O . HIS A 1 282 ? 17.645 28.673 25.928 1.00 15.40 280 HIS A O 1
#

InterPro domains:
  IPR004625 Pyridoxine kinase [PTHR10534] (18-250)
  IPR004625 Pyridoxine kinase [cd01173] (3-249)
  IPR013749 Pyridoxamine kinase/Phosphomethylpyrimidine kinase [PF08543] (69-251)
  IPR029056 Ribokinase-like [G3DSA:3.40.1190.20] (1-272)
  IPR029056 Ribokinase-like [SSF53613] (2-249)

Sequence (274 aa):
SLSTLVAEDLSAVGGISLSSSALPVLTAQYDVAALPTSLLSTHTSGYGTPAVVDLSSTWLPQVFAHWTRAQLHFDQALIGYVGSVALCQQITTYLEQQTLSLLVVDPVLGDLGQLYQGFDQDYVAARQLIQQADVILPNTTEAALLTGAPYQVTPDLEVILPALQAQLKTGAHAVITDVQRADQIGCAWLDEAGHVQYCGARRLPGHYNGTGDTLAAVIAGLLGRGYPLAPTLARANQWLNAVAETIAQNRTDDRQGVALGDLLQQAILALNEHHHH

Nearest PDB structures (foldseek):
  3h74-assembly1_A  TM=1.004E+00  e=3.422E-57  Lactiplantibacillus plantarum
  3mbj-assembly1_A  TM=9.241E-01  e=2.033E-22  Bacteroides thetaiotaomicron VPI-5482
  8g1h-assembly1_A-2  TM=8.354E-01  e=2.415E-13  synthetic construct
  4c5k-assembly2_A  TM=8.070E-01  e=4.128E-13  Staphylococcus aureus subsp. aureus Mu50
  4c5m-assembly1_B  TM=7.552E-01  e=1.723E-12  Staphylococcus aureus subsp. aureus Mu50

CATH classification: 3.40.1190.20

Foldseek 3Di:
DPFEEEEEADAPDFAAFLNVLVLLLVLPYPYHRHHLKYWPYDDPDPPDIDIDHCLVPLLVVLVVCVVVVDAGAEYEYEHNQDLSRLVSQLVSVVPYDYPAYEYALQADDPQDGQPNDDLSSLVSLSSQAAHQEYEYAQNNLCSNLVHRGDPADDCLPSQVSSPVSYPPNHKYWHAAHDDPQWGGIWIADPVRDIDTDTDGDDDDDFARLSSQLSSQLRSCVSVPDDNPVSRNVSRVLSCLQVVQVVVVDPDRRHGRHCVVVSVVSNVVVCVPHD

Organism: Lactiplantibacillus plantarum (strain ATCC BAA-793 / NCIMB 8826 / WCFS1) (NCBI:txid220668)

Radius of gyration: 17.51 Å; Cα contacts (8 Å, |Δi|>4): 516; chains: 1; bounding box: 44×42×44 Å

Secondary structure (DSSP, 8-state):
--B--EEEEEEEESS-HHHHHHHHHH--B---EEEEEEEEE-SSSSSSPPEE--TTTHHHHHHHHHHTT---SEEEE----SHHHHHHHHHHHHHS--SEEEE----EETTEEPTT--HHHHH---GGGG-SEE---HHHHHHHHTPPP-SS--HHHHHHHHHTTS-TT-EE-EEEEEETTEEEEEEE-TTS-EEEEEEEPPSS--TTHHHHHHHHHHHHHHTT--HHHHHHHHHHHH--HHHHHHTT-S-TTSPPP-HHHHHHHHHHH-----

Solvent-accessible surface area: 12569 Å² total

B-factor: mean 12.45, std 6.13, range [4.39, 43.73]